Protein AF-A0A2V8F6A8-F1 (afdb_monomer_lite)

pLDDT: mean 92.4, std 8.58, range [43.56, 98.69]

Secondary structure (DSSP, 8-state):
--HHHHHHTS-HHHHHHHHHHHHHHHHHHHHHHHHHHHHHHHTT--HHHHHHHHHHHHHH-EEEEEE-TT-B-SSSSBHHHHHHHH-B---HHHH---SS----STTSHHHHHHHHHTTTGGGSTT--GGGSPEEEEEESS--TT-S-GGG-SEEEE--GGGGGGEEEEEE-TTSTTGGGGEEETTB-HHHHHHHHHHHHTT-EE--SSS-PPEEGGG-TT--HHHHHHHHHTTTSPPPPGGGS------S-EEEEEE-S--BS--

Foldseek 3Di:
DQLVVLVVQFDPLLVLLVVLLVVLLVVQQVVLLVLVCVLCVVLVHDPVLLVVLLVLLLQQKWWKAAAAQQDQFPDPDGNVVCCVVVQWDAACLVGLDWLDDSQNDVPGPVQVLSCLSRVCSCVDPPRDRRQFWRKTFTDLDQALCTQAVSGHSDMDTDDSNLLSSKKWAWQDSNPPCRSQQIDGSVRRSSVVSVLQVCLVVVQWDQPPPPRDTAGASLDPNDHPVNSSVSSVCSVPDRDNNVPDDGSNNHGGGGMMTGGDIDGNVD

Sequence (266 aa):
MNNDVELAGLSEAQRAALRHVDHMVDCGEVAARQRVIDILQRAGCAVDTFDAAMTRVRTHARVVLHFHPDRFGTKPVTVAEALLAEGQYRNQFETGLSSGSVTAFPGGERDTWEKTLFGGAYHRAGVTAGERPKYGALELVRFPDGPIPRFGSCYFVLRPAVSHRTSFTFMGTEDPRAPERLGTTGRMDCVMSALLAEIEEGGMTAPPWPPFRTPTLGVPNLTVARLVDIIRELPQPRRAPSDGEAGRVLDTQIEAHVHGPVDLHR

Structure (mmCIF, N/CA/C/O backbone):
data_AF-A0A2V8F6A8-F1
#
_entry.id   AF-A0A2V8F6A8-F1
#
loop_
_atom_site.group_PDB
_atom_site.id
_atom_site.type_symbol
_atom_site.label_atom_id
_atom_site.label_alt_id
_atom_site.label_comp_id
_atom_site.label_asym_id
_atom_site.label_entity_id
_atom_site.label_seq_id
_atom_site.pdbx_PDB_ins_code
_atom_site.Cartn_x
_atom_site.Cartn_y
_atom_site.Cartn_z
_atom_site.occupancy
_atom_site.B_iso_or_equiv
_atom_site.auth_seq_id
_atom_site.auth_comp_id
_atom_site.auth_asym_id
_atom_site.auth_atom_id
_atom_site.pdbx_PDB_model_num
ATOM 1 N N . MET A 1 1 ? -5.005 -22.294 3.886 1.00 43.56 1 MET A N 1
ATOM 2 C CA . MET A 1 1 ? -4.372 -23.250 2.952 1.00 43.56 1 MET A CA 1
ATOM 3 C C . MET A 1 1 ? -3.497 -22.589 1.869 1.00 43.56 1 MET A C 1
ATOM 5 O O . MET A 1 1 ? -3.000 -23.323 1.038 1.00 43.56 1 MET A O 1
ATOM 9 N N . ASN A 1 2 ? -3.247 -21.264 1.862 1.00 55.56 2 ASN A N 1
ATOM 10 C CA . ASN A 1 2 ? -2.681 -20.584 0.675 1.00 55.56 2 ASN A CA 1
ATOM 11 C C . ASN A 1 2 ? -1.429 -19.709 0.906 1.00 55.56 2 ASN A C 1
ATOM 13 O O . ASN A 1 2 ? -0.938 -19.118 -0.047 1.00 55.56 2 ASN A O 1
ATOM 17 N N . ASN A 1 3 ? -0.918 -19.602 2.139 1.00 60.47 3 ASN A N 1
ATOM 18 C CA . ASN A 1 3 ? 0.189 -18.686 2.453 1.00 60.47 3 ASN A CA 1
ATOM 19 C C . ASN A 1 3 ? 1.532 -19.210 1.913 1.00 60.47 3 ASN A C 1
ATOM 21 O O . ASN A 1 3 ? 2.265 -18.493 1.239 1.00 60.47 3 ASN A O 1
ATOM 25 N N . ASP A 1 4 ? 1.803 -20.499 2.131 1.00 61.41 4 ASP A N 1
ATOM 26 C CA . ASP A 1 4 ? 3.062 -21.132 1.724 1.00 61.41 4 ASP A CA 1
ATOM 27 C C . ASP A 1 4 ? 3.210 -21.224 0.200 1.00 61.41 4 ASP A C 1
ATOM 29 O O . ASP A 1 4 ? 4.319 -21.138 -0.315 1.00 61.41 4 ASP A O 1
ATOM 33 N N . VAL A 1 5 ? 2.098 -21.332 -0.538 1.00 68.12 5 VAL A N 1
ATOM 34 C CA . VAL A 1 5 ? 2.100 -21.380 -2.011 1.00 68.12 5 VAL A CA 1
ATOM 35 C C . VAL A 1 5 ? 2.441 -20.013 -2.613 1.00 68.12 5 VAL A C 1
ATOM 37 O O . VAL A 1 5 ? 3.264 -19.942 -3.525 1.00 68.12 5 VAL A O 1
ATOM 40 N N . GLU A 1 6 ? 1.866 -18.925 -2.086 1.00 72.50 6 GLU A N 1
ATOM 41 C CA . GLU A 1 6 ? 2.183 -17.559 -2.539 1.00 72.50 6 GLU A CA 1
ATOM 42 C C . GLU A 1 6 ? 3.642 -17.184 -2.237 1.00 72.50 6 GLU A C 1
ATOM 44 O O . GLU A 1 6 ? 4.295 -16.526 -3.047 1.00 72.50 6 GLU A O 1
ATOM 49 N N . LEU A 1 7 ? 4.183 -17.641 -1.102 1.00 78.44 7 LEU A N 1
ATOM 50 C CA . LEU A 1 7 ? 5.574 -17.391 -0.712 1.00 78.44 7 LEU A CA 1
ATOM 51 C C . LEU A 1 7 ? 6.582 -18.303 -1.438 1.00 78.44 7 LEU A C 1
ATOM 53 O O . LEU A 1 7 ? 7.728 -17.897 -1.668 1.00 78.44 7 LEU A O 1
ATOM 57 N N . ALA A 1 8 ? 6.176 -19.514 -1.839 1.00 78.25 8 ALA A N 1
ATOM 58 C CA . ALA A 1 8 ? 7.023 -20.448 -2.585 1.00 78.25 8 ALA A CA 1
ATOM 59 C C . ALA A 1 8 ? 7.401 -19.918 -3.978 1.00 78.25 8 ALA A C 1
ATOM 61 O O . ALA A 1 8 ? 8.512 -20.166 -4.445 1.00 78.25 8 ALA A O 1
ATOM 62 N N . GLY A 1 9 ? 6.515 -19.146 -4.615 1.00 85.94 9 GLY A N 1
ATOM 63 C CA . GLY A 1 9 ? 6.743 -18.554 -5.939 1.00 85.94 9 GLY A CA 1
ATOM 64 C C . GLY A 1 9 ? 7.666 -17.329 -5.962 1.00 85.94 9 GLY A C 1
ATOM 65 O O . GLY A 1 9 ? 7.947 -16.804 -7.037 1.00 85.94 9 GLY A O 1
ATOM 66 N N . LEU A 1 10 ? 8.125 -16.849 -4.803 1.00 95.19 10 LEU A N 1
ATOM 67 C CA . LEU A 1 10 ? 8.972 -15.658 -4.715 1.00 95.19 10 LEU A CA 1
ATOM 68 C C . LEU A 1 10 ? 10.426 -15.940 -5.118 1.00 95.19 10 LEU A C 1
ATOM 70 O O . LEU A 1 10 ? 10.933 -17.056 -4.984 1.00 95.19 10 LEU A O 1
ATOM 74 N N . SER A 1 11 ? 11.140 -14.909 -5.563 1.00 96.94 11 SER A N 1
ATOM 75 C CA . SER A 1 11 ? 12.594 -14.976 -5.713 1.00 96.94 11 SER A CA 1
ATOM 76 C C . SER A 1 11 ? 13.304 -14.903 -4.356 1.00 96.94 11 SER A C 1
ATOM 78 O O . SER A 1 11 ? 12.699 -14.616 -3.315 1.00 96.94 11 SER A O 1
ATOM 80 N N . GLU A 1 12 ? 14.613 -15.165 -4.335 1.00 97.00 12 GLU A N 1
ATOM 81 C CA . GLU A 1 12 ? 15.404 -15.001 -3.112 1.00 97.00 12 GLU A CA 1
ATOM 82 C C . GLU A 1 12 ? 15.398 -13.546 -2.621 1.00 97.00 12 GLU A C 1
ATOM 84 O O . GLU A 1 12 ? 15.230 -13.317 -1.422 1.00 97.00 12 GLU A O 1
ATOM 89 N N . ALA A 1 13 ? 15.509 -12.574 -3.534 1.00 98.12 13 ALA A N 1
ATOM 90 C CA . ALA A 1 13 ? 15.469 -11.151 -3.205 1.00 98.12 13 ALA A CA 1
ATOM 91 C C . ALA A 1 13 ? 14.129 -10.756 -2.573 1.00 98.12 13 ALA A C 1
ATOM 93 O O . ALA A 1 13 ? 14.100 -10.086 -1.545 1.00 98.12 13 ALA A O 1
ATOM 94 N N . GLN A 1 14 ? 13.018 -11.250 -3.121 1.00 98.12 14 GLN A N 1
ATOM 95 C CA . GLN A 1 14 ? 11.675 -10.978 -2.599 1.00 98.12 14 GLN A CA 1
ATOM 96 C C . GLN A 1 14 ? 11.461 -11.575 -1.205 1.00 98.12 14 GLN A C 1
ATOM 98 O O . GLN A 1 14 ? 10.957 -10.896 -0.311 1.00 98.12 14 GLN A O 1
ATOM 103 N N . ARG A 1 15 ? 11.910 -12.816 -0.976 1.00 97.31 15 ARG A N 1
ATOM 104 C CA . ARG A 1 15 ? 11.888 -13.414 0.368 1.00 97.31 15 ARG A CA 1
ATOM 105 C C . ARG A 1 15 ? 12.802 -12.676 1.344 1.00 97.31 15 ARG A C 1
ATOM 107 O O . ARG A 1 15 ? 12.458 -12.545 2.513 1.00 97.31 15 ARG A O 1
ATOM 114 N N . ALA A 1 16 ? 13.973 -12.226 0.896 1.00 98.19 16 ALA A N 1
ATOM 115 C CA . ALA A 1 16 ? 14.896 -11.466 1.732 1.00 98.19 16 ALA A CA 1
ATOM 116 C C . ALA A 1 16 ? 14.320 -10.100 2.130 1.00 98.19 16 ALA A C 1
ATOM 118 O O . ALA A 1 16 ? 14.468 -9.715 3.286 1.00 98.19 16 ALA A O 1
ATOM 119 N N . ALA A 1 17 ? 13.626 -9.422 1.211 1.00 98.50 17 ALA A N 1
ATOM 120 C CA . ALA A 1 17 ? 12.913 -8.180 1.488 1.00 98.50 17 ALA A CA 1
ATOM 121 C C . ALA A 1 17 ? 11.833 -8.383 2.560 1.00 98.50 17 ALA A C 1
ATOM 123 O O . ALA A 1 17 ? 11.838 -7.677 3.562 1.00 98.50 17 ALA A O 1
ATOM 124 N N . LEU A 1 18 ? 10.971 -9.395 2.398 1.00 97.69 18 LEU A N 1
ATOM 125 C CA . LEU A 1 18 ? 9.927 -9.714 3.379 1.00 97.69 18 LEU A CA 1
ATOM 126 C C . LEU A 1 18 ? 10.503 -10.058 4.758 1.00 97.69 18 LEU A C 1
ATOM 128 O O . LEU A 1 18 ? 10.030 -9.527 5.754 1.00 97.69 18 LEU A O 1
ATOM 132 N N . ARG A 1 19 ? 11.578 -10.857 4.828 1.00 97.44 19 ARG A N 1
ATOM 133 C CA . ARG A 1 19 ? 12.255 -11.140 6.108 1.00 97.44 19 ARG A CA 1
ATOM 134 C C . ARG A 1 19 ? 12.803 -9.883 6.778 1.00 97.44 19 ARG A C 1
ATOM 136 O O . ARG A 1 19 ? 12.802 -9.797 8.000 1.00 97.44 19 ARG A O 1
ATOM 143 N N . HIS A 1 20 ? 13.316 -8.935 5.995 1.00 98.12 20 HIS A N 1
ATOM 144 C CA . HIS A 1 20 ? 13.784 -7.669 6.545 1.00 98.12 20 HIS A CA 1
ATOM 145 C C . HIS A 1 20 ? 12.620 -6.830 7.083 1.00 98.12 20 HIS A C 1
ATOM 147 O O . HIS A 1 20 ? 12.728 -6.295 8.181 1.00 98.12 20 HIS A O 1
ATOM 153 N N . VAL A 1 21 ? 11.496 -6.776 6.360 1.00 98.12 21 VAL A N 1
ATOM 154 C CA . VAL A 1 21 ? 10.265 -6.135 6.846 1.00 98.12 21 VAL A CA 1
ATOM 155 C C . VAL A 1 21 ? 9.805 -6.781 8.152 1.00 98.12 21 VAL A C 1
ATOM 157 O O . VAL A 1 21 ? 9.580 -6.063 9.118 1.00 98.12 21 VAL A O 1
ATOM 160 N N . ASP A 1 22 ? 9.736 -8.113 8.224 1.00 96.75 22 ASP A N 1
ATOM 161 C CA . ASP A 1 22 ? 9.341 -8.825 9.446 1.00 96.75 22 ASP A CA 1
ATOM 162 C C . ASP A 1 22 ? 10.260 -8.490 10.630 1.00 96.75 22 ASP A C 1
ATOM 164 O O . ASP A 1 22 ? 9.771 -8.241 11.729 1.00 96.75 22 ASP A O 1
ATOM 168 N N . HIS A 1 23 ? 11.573 -8.402 10.396 1.00 97.12 23 HIS A N 1
ATOM 169 C CA . HIS A 1 23 ? 12.534 -7.989 11.419 1.00 97.12 23 HIS A CA 1
ATOM 170 C C . HIS A 1 23 ? 12.300 -6.549 11.902 1.00 97.12 23 HIS A C 1
ATOM 172 O O . HIS A 1 23 ? 12.328 -6.287 13.102 1.00 97.12 23 HIS A O 1
ATOM 178 N N . MET A 1 24 ? 12.036 -5.611 10.988 1.00 96.69 24 MET A N 1
ATOM 179 C CA . MET A 1 24 ? 11.718 -4.224 11.352 1.00 96.69 24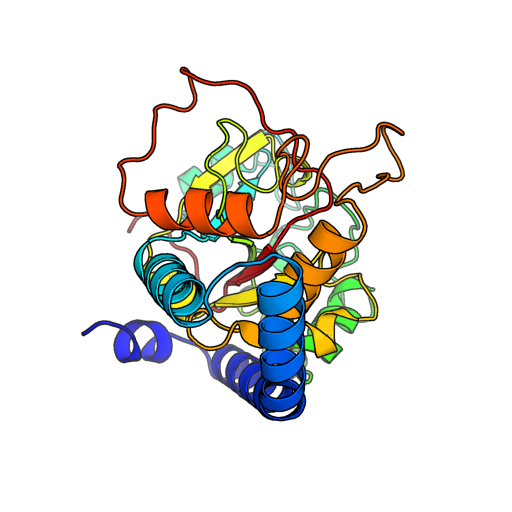 MET A CA 1
ATOM 180 C C . MET A 1 24 ? 10.412 -4.134 12.150 1.00 96.69 24 MET A C 1
ATOM 182 O O . MET A 1 24 ? 10.326 -3.377 13.118 1.00 96.69 24 MET A O 1
ATOM 186 N N . VAL A 1 25 ? 9.413 -4.940 11.779 1.00 96.75 25 VAL A N 1
ATOM 187 C CA . VAL A 1 25 ? 8.151 -5.049 12.516 1.00 96.75 25 VAL A CA 1
ATOM 188 C C . VAL A 1 25 ? 8.396 -5.612 13.918 1.00 96.75 25 VAL A C 1
ATOM 190 O O . VAL A 1 25 ? 7.919 -5.008 14.874 1.00 96.75 25 VAL A O 1
ATOM 193 N N . ASP A 1 26 ? 9.196 -6.676 14.075 1.00 96.50 26 ASP A N 1
ATOM 194 C CA . ASP A 1 26 ? 9.557 -7.242 15.391 1.00 96.50 26 ASP A CA 1
ATOM 195 C C . ASP A 1 26 ? 10.105 -6.179 16.351 1.00 96.50 26 ASP A C 1
ATOM 197 O O . ASP A 1 26 ? 9.744 -6.150 17.528 1.00 96.50 26 ASP A O 1
ATOM 201 N N . CYS A 1 27 ? 10.956 -5.282 15.850 1.00 94.56 27 CYS A N 1
ATOM 202 C CA . CYS A 1 27 ? 11.559 -4.230 16.663 1.00 94.56 27 CYS A CA 1
ATOM 203 C C . CYS A 1 27 ? 10.545 -3.189 17.169 1.00 94.56 27 CYS A C 1
ATOM 205 O O . CYS A 1 27 ? 10.760 -2.604 18.231 1.00 94.56 27 CYS A O 1
ATOM 207 N N . GLY A 1 28 ? 9.467 -2.930 16.421 1.00 94.06 28 GLY A N 1
ATOM 208 C CA . GLY A 1 28 ? 8.505 -1.860 16.711 1.00 94.06 28 GLY A CA 1
ATOM 209 C C . GLY A 1 28 ? 7.152 -2.321 17.259 1.00 94.06 28 GLY A C 1
ATOM 210 O O . GLY A 1 28 ? 6.457 -1.525 17.896 1.00 94.06 28 GLY A O 1
ATOM 211 N N . GLU A 1 29 ? 6.771 -3.581 17.035 1.00 94.25 29 GLU A N 1
ATOM 212 C CA . GLU A 1 29 ? 5.392 -4.059 17.193 1.00 94.25 29 GLU A CA 1
ATOM 213 C C . GLU A 1 29 ? 4.874 -3.928 18.626 1.00 94.25 29 GLU A C 1
ATOM 215 O O . GLU A 1 29 ? 3.763 -3.450 18.821 1.00 94.25 29 GLU A O 1
ATOM 220 N N . VAL A 1 30 ? 5.678 -4.252 19.645 1.00 97.25 30 VAL A N 1
ATOM 221 C CA . VAL A 1 30 ? 5.242 -4.150 21.053 1.00 97.25 30 VAL A CA 1
ATOM 222 C C . VAL A 1 30 ? 4.907 -2.704 21.430 1.00 97.25 30 VAL A C 1
ATOM 224 O O . VAL A 1 30 ? 3.855 -2.430 22.010 1.00 97.25 30 VAL A O 1
ATOM 227 N N . ALA A 1 31 ? 5.777 -1.760 21.066 1.00 97.81 31 ALA A N 1
ATOM 228 C CA . ALA A 1 31 ? 5.551 -0.344 21.338 1.00 97.81 31 ALA A CA 1
ATOM 229 C C . ALA A 1 31 ? 4.374 0.203 20.515 1.00 97.81 31 ALA A C 1
ATOM 231 O O . ALA A 1 31 ? 3.578 0.996 21.019 1.00 97.81 31 ALA A O 1
ATOM 232 N N . ALA A 1 32 ? 4.241 -0.228 19.259 1.00 98.12 32 ALA A N 1
ATOM 233 C CA . ALA A 1 32 ? 3.118 0.142 18.409 1.00 98.12 32 ALA A CA 1
ATOM 234 C C . ALA A 1 32 ? 1.788 -0.390 18.945 1.00 98.12 32 ALA A C 1
ATOM 236 O O . ALA A 1 32 ? 0.817 0.361 19.003 1.00 98.12 32 ALA A O 1
ATOM 237 N N . ARG A 1 33 ? 1.754 -1.638 19.419 1.00 98.25 33 ARG A N 1
ATOM 238 C CA . ARG A 1 33 ? 0.573 -2.244 20.028 1.00 98.25 33 ARG A CA 1
ATOM 239 C C . ARG A 1 33 ? 0.124 -1.479 21.265 1.00 98.25 33 ARG A C 1
ATOM 241 O O . ARG A 1 33 ? -1.067 -1.215 21.405 1.00 98.25 33 ARG A O 1
ATOM 248 N N . GLN A 1 34 ? 1.057 -1.074 22.128 1.00 98.62 34 GLN A N 1
ATOM 249 C CA . GLN A 1 34 ? 0.714 -0.248 23.286 1.00 98.62 34 GLN A CA 1
ATOM 250 C C . GLN A 1 34 ? 0.094 1.087 22.854 1.00 98.62 34 GLN A C 1
ATOM 252 O O . GLN A 1 34 ? -0.967 1.452 23.349 1.00 98.62 34 GLN A O 1
ATOM 257 N N . ARG A 1 35 ? 0.682 1.769 21.859 1.00 98.50 35 ARG A N 1
ATOM 258 C CA . ARG A 1 35 ? 0.108 3.011 21.312 1.00 98.50 35 ARG A CA 1
ATOM 259 C C . ARG A 1 35 ? -1.291 2.804 20.734 1.00 98.50 35 ARG A C 1
ATOM 261 O O . ARG A 1 35 ? -2.163 3.633 20.972 1.00 98.50 35 ARG A O 1
ATOM 268 N N . VAL A 1 36 ? -1.518 1.712 19.999 1.00 98.62 36 VAL A N 1
ATOM 269 C CA . VAL A 1 36 ? -2.849 1.346 19.486 1.00 98.62 36 VAL A CA 1
ATOM 270 C C . VAL A 1 36 ? -3.838 1.218 20.642 1.00 98.62 36 VAL A C 1
ATOM 272 O O . VAL A 1 36 ? -4.894 1.843 20.598 1.00 98.62 36 VAL A O 1
ATOM 275 N N . ILE A 1 37 ? -3.493 0.471 21.695 1.00 98.69 37 ILE A N 1
ATOM 276 C CA . ILE A 1 37 ? -4.350 0.298 22.877 1.00 98.69 37 ILE A CA 1
ATOM 277 C C . ILE A 1 37 ? -4.673 1.652 23.520 1.00 98.69 37 ILE A C 1
ATOM 279 O O . ILE A 1 37 ? -5.842 1.927 23.791 1.00 98.69 37 ILE A O 1
ATOM 283 N N . ASP A 1 38 ? -3.674 2.512 23.708 1.00 98.56 38 ASP A N 1
ATOM 284 C CA . ASP A 1 38 ? -3.864 3.818 24.342 1.00 98.56 38 ASP A CA 1
ATOM 285 C C . ASP A 1 38 ? -4.797 4.724 23.513 1.00 98.56 38 ASP A C 1
ATOM 287 O O . ASP A 1 38 ? -5.677 5.385 24.069 1.00 98.56 38 ASP A O 1
ATOM 291 N N . ILE A 1 39 ? -4.640 4.742 22.182 1.00 98.44 39 ILE A N 1
ATOM 292 C CA . ILE A 1 39 ? -5.513 5.508 21.273 1.00 98.44 39 ILE A CA 1
ATOM 293 C C . ILE A 1 39 ? -6.943 4.954 21.309 1.00 98.44 39 ILE A C 1
ATOM 295 O O . ILE A 1 39 ? -7.906 5.715 21.406 1.00 98.44 39 ILE A O 1
ATOM 299 N N . LEU A 1 40 ? -7.101 3.628 21.272 1.00 98.25 40 LEU A N 1
ATOM 300 C CA . LEU A 1 40 ? -8.411 2.979 21.345 1.00 98.25 40 LEU A CA 1
ATOM 301 C C . LEU A 1 40 ? -9.134 3.318 22.654 1.00 98.25 40 LEU A C 1
ATOM 303 O O . LEU A 1 40 ? -10.317 3.656 22.621 1.00 98.25 40 LEU A O 1
ATOM 307 N N . GLN A 1 41 ? -8.423 3.302 23.786 1.00 97.62 41 GLN A N 1
ATOM 308 C CA . GLN A 1 41 ? -8.971 3.683 25.089 1.00 97.62 41 GLN A CA 1
ATOM 309 C C . GLN A 1 41 ? -9.471 5.130 25.100 1.00 97.62 41 GLN A C 1
ATOM 311 O O . GLN A 1 41 ? -10.605 5.374 25.513 1.00 97.62 41 GLN A O 1
ATOM 316 N N . ARG A 1 42 ? -8.672 6.085 24.601 1.00 97.12 42 ARG A N 1
ATOM 317 C CA . ARG A 1 42 ? -9.086 7.498 24.503 1.00 97.12 42 ARG A CA 1
ATOM 318 C C . ARG A 1 42 ? -10.275 7.694 23.566 1.00 97.12 42 ARG A C 1
ATOM 320 O O . ARG A 1 42 ? -11.149 8.507 23.850 1.00 97.12 42 ARG A O 1
ATOM 327 N N . ALA A 1 43 ? -10.346 6.909 22.494 1.00 95.31 43 ALA A N 1
ATOM 328 C CA . ALA A 1 43 ? -11.462 6.912 21.556 1.00 95.31 43 ALA A CA 1
ATOM 329 C C . ALA A 1 43 ? -12.713 6.158 22.055 1.00 95.31 43 ALA A C 1
ATOM 331 O O . ALA A 1 43 ? -13.716 6.117 21.340 1.00 95.31 43 ALA A O 1
ATOM 332 N N . GLY A 1 44 ? -12.669 5.527 23.236 1.00 96.38 44 GLY A N 1
ATOM 333 C CA . GLY A 1 44 ? -13.766 4.707 23.757 1.00 96.38 44 GLY A CA 1
ATOM 334 C C . GLY A 1 44 ? -14.034 3.436 22.939 1.00 96.38 44 GLY A C 1
ATOM 335 O O . GLY A 1 44 ? -15.142 2.901 22.974 1.00 96.38 44 GLY A O 1
ATOM 336 N N . CYS A 1 45 ? -13.045 2.951 22.185 1.00 96.75 45 CYS A N 1
ATOM 337 C CA . CYS A 1 45 ? -13.141 1.734 21.388 1.00 96.75 45 CYS A CA 1
ATOM 338 C C . CYS A 1 45 ? -12.511 0.553 22.136 1.00 96.75 45 CYS A C 1
ATOM 340 O O . CYS A 1 45 ? -11.360 0.612 22.562 1.00 96.75 45 CYS A O 1
ATOM 342 N N . ALA A 1 46 ? -13.244 -0.553 22.266 1.00 97.62 46 ALA A N 1
ATOM 343 C CA . ALA A 1 46 ? -12.708 -1.763 22.882 1.00 97.62 46 ALA A CA 1
ATOM 344 C C . ALA A 1 46 ? -11.625 -2.411 22.000 1.00 97.62 46 ALA A C 1
ATOM 346 O O . ALA A 1 46 ? -11.777 -2.498 20.777 1.00 97.62 46 ALA A O 1
ATOM 347 N N . VAL A 1 47 ? -10.564 -2.915 22.637 1.00 98.06 47 VAL A N 1
ATOM 348 C CA . VAL A 1 47 ? -9.435 -3.582 21.966 1.00 98.06 47 VAL A CA 1
ATOM 349 C C . VAL A 1 47 ? -9.897 -4.827 21.203 1.00 98.06 47 VAL A C 1
ATOM 351 O O . VAL A 1 47 ? -9.567 -4.972 20.031 1.00 98.06 47 VAL A O 1
ATOM 354 N N . ASP A 1 48 ? -10.763 -5.652 21.796 1.00 98.12 48 ASP A N 1
ATOM 355 C CA . ASP A 1 48 ? -11.299 -6.856 21.140 1.00 98.12 48 ASP A CA 1
ATOM 356 C C . ASP A 1 48 ? -12.084 -6.530 19.858 1.00 98.12 48 ASP A C 1
ATOM 358 O O . ASP A 1 48 ? -12.023 -7.261 18.865 1.00 98.12 48 ASP A O 1
ATOM 362 N N . THR A 1 49 ? -12.808 -5.405 19.847 1.00 97.81 49 THR A N 1
ATOM 363 C CA . THR A 1 49 ? -13.531 -4.936 18.657 1.00 97.81 49 THR A CA 1
ATOM 364 C C . THR A 1 49 ? -12.555 -4.557 17.546 1.00 97.81 49 THR A C 1
ATOM 366 O O . THR A 1 49 ? -12.786 -4.902 16.383 1.00 97.81 49 THR A O 1
ATOM 369 N N . PHE A 1 50 ? -11.457 -3.884 17.895 1.00 98.12 50 PHE A N 1
ATOM 370 C CA . PHE A 1 50 ? -10.394 -3.551 16.953 1.00 98.12 50 PHE A CA 1
ATOM 371 C C . PHE A 1 50 ? -9.691 -4.811 16.427 1.00 98.12 50 PHE A C 1
ATOM 373 O O . PHE A 1 50 ? -9.535 -4.958 15.218 1.00 98.12 50 PHE A O 1
ATOM 380 N N . ASP A 1 51 ? -9.363 -5.777 17.283 1.00 97.94 51 ASP A N 1
ATOM 381 C CA . ASP A 1 51 ? -8.708 -7.027 16.871 1.00 97.94 51 ASP A CA 1
ATOM 382 C C . ASP A 1 51 ? -9.600 -7.871 15.942 1.00 97.94 51 ASP A C 1
ATOM 384 O O . ASP A 1 51 ? -9.151 -8.425 14.927 1.00 97.94 51 ASP A O 1
ATOM 388 N N . ALA A 1 52 ? -10.908 -7.904 16.213 1.00 97.81 52 ALA A N 1
ATOM 389 C CA . ALA A 1 52 ? -11.888 -8.502 15.312 1.00 97.81 52 ALA A CA 1
ATOM 390 C C . ALA A 1 52 ? -11.983 -7.748 13.972 1.00 97.81 52 ALA A C 1
ATOM 392 O O . ALA A 1 52 ? -12.239 -8.356 12.927 1.00 97.81 52 ALA A O 1
ATOM 393 N N . ALA A 1 53 ? -11.796 -6.428 13.966 1.00 97.25 53 ALA A N 1
ATOM 394 C CA . ALA A 1 53 ? -11.714 -5.633 12.745 1.00 97.25 53 ALA A CA 1
ATOM 395 C C . ALA A 1 53 ? -10.423 -5.948 11.965 1.00 97.25 53 ALA A C 1
ATOM 397 O O . ALA A 1 53 ? -10.491 -6.229 10.769 1.00 97.25 53 ALA A O 1
ATOM 398 N N . MET A 1 54 ? -9.271 -6.049 12.629 1.00 97.50 54 MET A N 1
ATOM 399 C CA . MET A 1 54 ? -7.997 -6.411 11.992 1.00 97.50 54 MET A CA 1
ATOM 400 C C . MET A 1 54 ? -8.002 -7.823 11.403 1.00 97.50 54 MET A C 1
ATOM 402 O O . MET A 1 54 ? -7.426 -8.059 10.340 1.00 97.50 54 MET A O 1
ATOM 406 N N . THR A 1 55 ? -8.750 -8.750 12.002 1.00 96.88 55 THR A N 1
ATOM 407 C CA . THR A 1 55 ? -9.003 -10.062 11.388 1.00 96.88 55 THR A CA 1
ATOM 408 C C . THR A 1 55 ? -9.714 -9.931 10.036 1.00 96.88 55 THR A C 1
ATOM 410 O O . THR A 1 55 ? -9.374 -10.657 9.102 1.00 96.88 55 THR A O 1
ATOM 413 N N . ARG A 1 56 ? -10.652 -8.983 9.894 1.00 95.69 56 ARG A N 1
ATOM 414 C CA . ARG A 1 56 ? -11.333 -8.704 8.617 1.00 95.69 56 ARG A CA 1
ATOM 415 C C . ARG A 1 56 ? -10.425 -8.001 7.617 1.00 95.69 56 ARG A C 1
ATOM 417 O O . ARG A 1 56 ? -10.504 -8.322 6.435 1.00 95.69 56 ARG A O 1
ATOM 424 N N . VAL A 1 57 ? -9.552 -7.093 8.065 1.00 95.25 57 VAL A N 1
ATOM 425 C CA . VAL A 1 57 ? -8.505 -6.524 7.197 1.00 95.25 57 VAL A CA 1
ATOM 426 C C . VAL A 1 57 ? -7.690 -7.662 6.596 1.00 95.25 57 VAL A C 1
ATOM 428 O O . VAL A 1 57 ? -7.563 -7.749 5.377 1.00 95.25 57 VAL A O 1
ATOM 431 N N . ARG A 1 58 ? -7.250 -8.608 7.434 1.00 94.25 58 ARG A N 1
ATOM 432 C CA . ARG A 1 58 ? -6.428 -9.734 6.995 1.00 94.25 58 ARG A CA 1
ATOM 433 C C . ARG A 1 58 ? -7.086 -10.613 5.931 1.00 94.25 58 ARG A C 1
ATOM 435 O O . ARG A 1 58 ? -6.392 -11.143 5.069 1.00 94.25 58 ARG A O 1
ATOM 442 N N . THR A 1 59 ? -8.401 -10.811 6.000 1.00 93.06 59 THR A N 1
ATOM 443 C CA . THR A 1 59 ? -9.113 -11.756 5.123 1.00 93.06 59 THR A CA 1
ATOM 444 C C . THR A 1 59 ? -9.820 -11.099 3.940 1.00 93.06 59 THR A C 1
ATOM 446 O O . THR A 1 59 ? -10.023 -11.755 2.916 1.00 93.06 59 THR A O 1
ATOM 449 N N . HIS A 1 60 ? -10.215 -9.829 4.055 1.00 93.31 60 HIS A N 1
ATOM 450 C CA . HIS A 1 60 ? -11.090 -9.172 3.081 1.00 93.31 60 HIS A CA 1
ATOM 451 C C . HIS A 1 60 ? -10.490 -7.933 2.422 1.00 93.31 60 HIS A C 1
ATOM 453 O O . HIS A 1 60 ? -10.877 -7.656 1.279 1.00 93.31 60 HIS A O 1
ATOM 459 N N . ALA A 1 61 ? -9.579 -7.208 3.085 1.00 92.69 61 ALA A N 1
ATOM 460 C CA . ALA A 1 61 ? -8.942 -6.048 2.470 1.00 92.69 61 ALA A CA 1
ATOM 461 C C . ALA A 1 61 ? -8.144 -6.478 1.233 1.00 92.69 61 ALA A C 1
ATOM 463 O O . ALA A 1 61 ? -7.602 -7.586 1.154 1.00 92.69 61 ALA A O 1
ATOM 464 N N . ARG A 1 62 ? -8.128 -5.608 0.226 1.00 95.06 62 ARG A N 1
ATOM 465 C CA . ARG A 1 62 ? -7.507 -5.883 -1.069 1.00 95.06 62 ARG A CA 1
ATOM 466 C C . ARG A 1 62 ? -6.414 -4.875 -1.336 1.00 95.06 62 ARG A C 1
ATOM 468 O O . ARG A 1 62 ? -6.563 -3.702 -1.014 1.00 95.06 62 ARG A O 1
ATOM 475 N N . VAL A 1 63 ? -5.347 -5.334 -1.971 1.00 97.62 63 VAL A N 1
ATOM 476 C CA . VAL A 1 63 ? -4.367 -4.436 -2.575 1.00 97.62 63 VAL A CA 1
ATOM 477 C C . VAL A 1 63 ? -4.914 -3.965 -3.917 1.00 97.62 63 VAL A C 1
ATOM 479 O O . VAL A 1 63 ? -5.433 -4.769 -4.696 1.00 97.62 63 VAL A O 1
ATOM 482 N N . VAL A 1 64 ? -4.800 -2.669 -4.178 1.00 97.62 64 VAL A N 1
ATOM 483 C CA . VAL A 1 64 ? -5.213 -2.034 -5.428 1.00 97.62 64 VAL A CA 1
ATOM 484 C C . VAL A 1 64 ? -3.993 -1.432 -6.115 1.00 97.62 64 VAL A C 1
ATOM 486 O O . VAL A 1 64 ? -3.205 -0.730 -5.480 1.00 97.62 64 VAL A O 1
ATOM 489 N N . LEU A 1 65 ? -3.839 -1.712 -7.411 1.00 97.75 65 LEU A N 1
ATOM 490 C CA . LEU A 1 65 ? -2.771 -1.163 -8.250 1.00 97.75 65 LEU A CA 1
ATOM 491 C C . LEU A 1 65 ? -3.363 -0.170 -9.243 1.00 97.75 65 LEU A C 1
ATOM 493 O O . LEU A 1 65 ? -4.148 -0.558 -10.108 1.00 97.75 65 LEU A O 1
ATOM 497 N N . HIS A 1 66 ? -2.984 1.094 -9.111 1.00 97.19 66 HIS A N 1
ATOM 498 C CA . HIS A 1 66 ? -3.441 2.179 -9.971 1.00 97.19 66 HIS A CA 1
ATOM 499 C C . HIS A 1 66 ? -2.498 2.404 -11.152 1.00 97.19 66 HIS A C 1
ATOM 501 O O . HIS A 1 66 ? -1.282 2.401 -10.987 1.00 97.19 66 HIS A O 1
ATOM 507 N N . PHE A 1 67 ? -3.062 2.676 -12.326 1.00 96.62 67 PHE A N 1
ATOM 508 C CA . PHE A 1 67 ? -2.322 2.992 -13.544 1.00 96.62 67 PHE A CA 1
ATOM 509 C C . PHE A 1 67 ? -3.081 3.998 -14.421 1.00 96.62 67 PHE A C 1
ATOM 511 O O . PHE A 1 67 ? -4.295 4.169 -14.301 1.00 96.62 67 PHE A O 1
ATOM 518 N N . HIS A 1 68 ? -2.362 4.663 -15.324 1.00 96.38 68 HIS A N 1
ATOM 519 C CA . HIS A 1 68 ? -2.956 5.483 -16.381 1.00 96.38 68 HIS A CA 1
ATOM 520 C C . HIS A 1 68 ? -2.886 4.717 -17.708 1.00 96.38 68 HIS A C 1
ATOM 522 O O . HIS A 1 68 ? -1.773 4.455 -18.168 1.00 96.38 68 HIS A O 1
ATOM 528 N N . PRO A 1 69 ? -4.026 4.323 -18.307 1.00 96.69 69 PRO A N 1
ATOM 529 C CA . PRO A 1 69 ? -4.057 3.431 -19.469 1.00 96.69 69 PRO A CA 1
ATOM 530 C C . PRO A 1 69 ? -3.448 4.054 -20.732 1.00 96.69 69 PRO A C 1
ATOM 532 O O . PRO A 1 69 ? -2.945 3.338 -21.588 1.00 96.69 69 PRO A O 1
ATOM 535 N N . ASP A 1 70 ? -3.487 5.377 -20.830 1.00 96.56 70 ASP A N 1
ATOM 536 C CA . ASP A 1 70 ? -3.134 6.206 -21.981 1.00 96.56 70 ASP A CA 1
ATOM 537 C C . ASP A 1 70 ? -1.672 6.674 -21.984 1.00 96.56 70 ASP A C 1
ATOM 539 O O . ASP A 1 70 ? -1.199 7.239 -22.970 1.00 96.56 70 ASP A O 1
ATOM 543 N N . ARG A 1 71 ? -0.931 6.445 -20.893 1.00 94.94 71 ARG A N 1
ATOM 544 C CA . ARG A 1 71 ? 0.473 6.857 -20.808 1.00 94.94 71 ARG A CA 1
ATOM 545 C C . ARG A 1 71 ? 1.378 5.972 -21.657 1.00 94.94 71 ARG A C 1
ATOM 547 O O . ARG A 1 71 ? 1.152 4.774 -21.792 1.00 94.94 71 ARG A O 1
ATOM 554 N N . PHE A 1 72 ? 2.459 6.575 -22.140 1.00 94.19 72 PHE A N 1
ATOM 555 C CA . PHE A 1 72 ? 3.549 5.902 -22.839 1.00 94.19 72 PHE A CA 1
ATOM 556 C C . PHE A 1 72 ? 4.764 5.828 -21.920 1.00 94.19 72 PHE A C 1
ATOM 558 O O . PHE A 1 72 ? 5.189 6.846 -21.373 1.00 94.19 72 PHE A O 1
ATOM 565 N N . GLY A 1 73 ? 5.289 4.621 -21.722 1.00 88.62 73 GLY A N 1
ATOM 566 C CA . GLY A 1 73 ? 6.525 4.403 -20.971 1.00 88.62 73 GLY A CA 1
ATOM 567 C C . GLY A 1 73 ? 7.754 4.467 -21.872 1.00 88.62 73 GLY A C 1
ATOM 568 O O . GLY A 1 73 ? 7.813 5.225 -22.835 1.00 88.62 73 GLY A O 1
ATOM 569 N N . THR A 1 74 ? 8.733 3.612 -21.588 1.00 87.69 74 THR A N 1
ATOM 570 C CA . THR A 1 74 ? 9.916 3.421 -22.447 1.00 87.69 74 THR A CA 1
ATOM 571 C C . THR A 1 74 ? 9.586 2.831 -23.820 1.00 87.69 74 THR A C 1
ATOM 573 O O . THR A 1 74 ? 10.329 3.040 -24.778 1.00 87.69 74 THR A O 1
ATOM 576 N N . LYS A 1 75 ? 8.484 2.082 -23.928 1.00 88.56 75 LYS A N 1
ATOM 577 C CA . LYS A 1 75 ? 8.000 1.504 -25.186 1.00 88.56 75 LYS A CA 1
ATOM 578 C C . LYS A 1 75 ? 7.028 2.471 -25.878 1.00 88.56 75 LYS A C 1
ATOM 580 O O . LYS A 1 75 ? 6.245 3.118 -25.186 1.00 88.56 75 LYS A O 1
ATOM 585 N N . PRO A 1 76 ? 6.992 2.513 -27.224 1.00 93.88 76 PRO A N 1
ATOM 586 C CA . PRO A 1 76 ? 6.073 3.360 -27.989 1.00 93.88 76 PRO A CA 1
ATOM 587 C C . PRO A 1 76 ? 4.663 2.746 -28.090 1.00 93.88 76 PRO A C 1
ATOM 589 O O . PRO A 1 76 ? 4.043 2.768 -29.148 1.00 93.88 76 PRO A O 1
ATOM 592 N N . VAL A 1 77 ? 4.176 2.156 -27.000 1.00 95.88 77 VAL A N 1
ATOM 593 C CA . VAL A 1 77 ? 2.816 1.624 -26.860 1.00 95.88 77 VAL A CA 1
ATOM 594 C C . VAL A 1 77 ? 2.228 2.154 -25.563 1.00 95.88 77 VAL A C 1
ATOM 596 O O . VAL A 1 77 ? 2.959 2.431 -24.605 1.00 95.88 77 VAL A O 1
ATOM 599 N N . THR A 1 78 ? 0.912 2.308 -25.534 1.00 97.50 78 THR A N 1
ATOM 600 C CA . THR A 1 78 ? 0.203 2.728 -24.326 1.00 97.50 78 THR A CA 1
ATOM 601 C C . THR A 1 78 ? 0.309 1.663 -23.234 1.00 97.50 78 THR A C 1
ATOM 603 O O . THR A 1 78 ? 0.505 0.472 -23.502 1.00 97.50 78 THR A O 1
ATOM 606 N N . VAL A 1 79 ? 0.140 2.073 -21.975 1.00 97.00 79 VAL A N 1
ATOM 607 C CA . VAL A 1 79 ? 0.046 1.142 -20.842 1.00 97.00 79 VAL A CA 1
ATOM 608 C C . VAL A 1 79 ? -1.063 0.117 -21.076 1.00 97.00 79 VAL A C 1
ATOM 610 O O . VAL A 1 79 ? -0.844 -1.063 -20.827 1.00 97.00 79 VAL A O 1
ATOM 613 N N . ALA A 1 80 ? -2.229 0.526 -21.583 1.00 97.25 80 ALA A N 1
ATOM 614 C CA . ALA A 1 80 ? -3.329 -0.396 -21.858 1.00 97.25 80 ALA A CA 1
ATOM 615 C C . ALA A 1 80 ? -2.954 -1.471 -22.892 1.00 97.25 80 ALA A C 1
ATOM 617 O O . ALA A 1 80 ? -3.214 -2.651 -22.658 1.00 97.25 80 ALA A O 1
ATOM 618 N N . GLU A 1 81 ? -2.306 -1.090 -23.996 1.00 97.31 81 GLU A N 1
ATOM 619 C CA . GLU A 1 81 ? -1.829 -2.040 -25.011 1.00 97.31 81 GLU A CA 1
ATOM 620 C C . GLU A 1 81 ? -0.779 -2.997 -24.440 1.00 97.31 81 GLU A C 1
ATOM 622 O O . GLU A 1 81 ? -0.857 -4.202 -24.676 1.00 97.31 81 GLU A O 1
ATOM 627 N N . ALA A 1 82 ? 0.171 -2.490 -23.649 1.00 96.12 82 ALA A N 1
ATOM 628 C CA . ALA A 1 82 ? 1.185 -3.321 -23.007 1.00 96.12 82 ALA A CA 1
ATOM 629 C C . ALA A 1 82 ? 0.567 -4.313 -22.008 1.00 96.12 82 ALA A C 1
ATOM 631 O O . ALA A 1 82 ? 0.920 -5.490 -22.015 1.00 96.12 82 ALA A O 1
ATOM 632 N N . LEU A 1 83 ? -0.384 -3.868 -21.179 1.00 96.50 83 LEU A N 1
ATOM 633 C CA . LEU A 1 83 ? -1.090 -4.738 -20.234 1.00 96.50 83 LEU A CA 1
ATOM 634 C C . LEU A 1 83 ? -1.897 -5.819 -20.963 1.00 96.50 83 LEU A C 1
ATOM 636 O O . LEU A 1 83 ? -1.891 -6.967 -20.527 1.00 96.50 83 LEU A O 1
ATOM 640 N N . LEU A 1 84 ? -2.556 -5.474 -22.075 1.00 95.88 84 LEU A N 1
ATOM 641 C CA . LEU A 1 84 ? -3.314 -6.425 -22.890 1.00 95.88 84 LEU A CA 1
ATOM 642 C C . LEU A 1 84 ? -2.404 -7.455 -23.574 1.00 95.88 84 LEU A C 1
ATOM 644 O O . LEU A 1 84 ? -2.734 -8.639 -23.595 1.00 95.88 84 LEU A O 1
ATOM 648 N N . ALA A 1 85 ? -1.280 -7.011 -24.138 1.00 95.12 85 ALA A N 1
ATOM 649 C CA . ALA A 1 85 ? -0.375 -7.866 -24.900 1.00 95.12 85 ALA A CA 1
ATOM 650 C C . ALA A 1 85 ? 0.502 -8.757 -24.010 1.00 95.12 85 ALA A C 1
ATOM 652 O O . ALA A 1 85 ? 0.789 -9.897 -24.370 1.00 95.12 85 ALA A O 1
ATOM 653 N N . GLU A 1 86 ? 0.960 -8.235 -22.871 1.00 94.38 86 GLU A N 1
ATOM 654 C CA . GLU A 1 86 ? 1.929 -8.917 -22.008 1.00 94.38 86 GLU A CA 1
ATOM 655 C C . GLU A 1 86 ? 1.285 -9.599 -20.798 1.00 94.38 86 GLU A C 1
ATOM 657 O O . GLU A 1 86 ? 1.909 -10.476 -20.200 1.00 94.38 86 GLU A O 1
ATOM 662 N N . GLY A 1 87 ? 0.087 -9.165 -20.391 1.00 95.44 87 GLY A N 1
ATOM 663 C CA . GLY A 1 87 ? -0.609 -9.692 -19.218 1.00 95.44 87 GLY A CA 1
ATOM 664 C C . GLY A 1 87 ? 0.138 -9.502 -17.901 1.00 95.44 87 GLY A C 1
ATOM 665 O O . GLY A 1 87 ? -0.134 -10.210 -16.937 1.00 95.44 87 GLY A O 1
ATOM 666 N N . GLN A 1 88 ? 1.098 -8.577 -17.835 1.00 95.38 88 GLN A N 1
ATOM 667 C CA . GLN A 1 88 ? 1.937 -8.369 -16.657 1.00 95.38 88 GLN A CA 1
ATOM 668 C C . GLN A 1 88 ? 1.887 -6.923 -16.188 1.00 95.38 88 GLN A C 1
ATOM 670 O O . GLN A 1 88 ? 2.152 -5.995 -16.952 1.00 95.38 88 GLN A O 1
ATOM 675 N N . TYR A 1 89 ? 1.624 -6.737 -14.896 1.00 96.69 89 TYR A N 1
ATOM 676 C CA . TYR A 1 89 ? 1.772 -5.435 -14.260 1.00 96.69 89 TYR A CA 1
ATOM 677 C C . TYR A 1 89 ? 3.230 -5.224 -13.826 1.00 96.69 89 TYR A C 1
ATOM 679 O O . TYR A 1 89 ? 3.752 -5.922 -12.948 1.00 96.69 89 TYR A O 1
ATOM 687 N N . ARG A 1 90 ? 3.885 -4.242 -14.446 1.00 95.94 90 ARG A N 1
ATOM 688 C CA . ARG A 1 90 ? 5.310 -3.934 -14.272 1.00 95.94 90 ARG A CA 1
ATOM 689 C C . ARG A 1 90 ? 5.530 -2.747 -13.340 1.00 95.94 90 ARG A C 1
ATOM 691 O O . ARG A 1 90 ? 4.669 -1.879 -13.211 1.00 95.94 90 ARG A O 1
ATOM 698 N N . ASN A 1 91 ? 6.687 -2.699 -12.683 1.00 96.06 91 ASN A N 1
ATOM 699 C CA . ASN A 1 91 ? 7.038 -1.578 -11.805 1.00 96.06 91 ASN A CA 1
ATOM 700 C C . ASN A 1 91 ? 7.711 -0.419 -12.578 1.00 96.06 91 ASN A C 1
ATOM 702 O O . ASN A 1 91 ? 7.927 -0.476 -13.792 1.00 96.06 91 ASN A O 1
ATOM 706 N N . GLN A 1 92 ? 8.043 0.664 -11.873 1.00 95.38 92 GLN A N 1
ATOM 707 C CA . GLN A 1 92 ? 8.651 1.856 -12.470 1.00 95.38 92 GLN A CA 1
ATOM 708 C C . GLN A 1 92 ? 10.064 1.613 -13.023 1.00 95.38 92 GLN A C 1
ATOM 710 O O . GLN A 1 92 ? 10.412 2.223 -14.028 1.00 95.38 92 GLN A O 1
ATOM 715 N N . PHE A 1 93 ? 10.861 0.719 -12.423 1.00 95.81 93 PHE A N 1
ATOM 716 C CA . PHE A 1 93 ? 12.200 0.385 -12.934 1.00 95.81 93 PHE A CA 1
ATOM 717 C C . PHE A 1 93 ? 12.133 -0.299 -14.305 1.00 95.81 93 PHE A C 1
ATOM 719 O O . PHE A 1 93 ? 13.076 -0.217 -15.084 1.00 95.81 93 PHE A O 1
ATOM 726 N N . GLU A 1 94 ? 11.024 -0.974 -14.608 1.00 95.88 94 GLU A N 1
ATOM 727 C CA . GLU A 1 94 ? 10.801 -1.616 -15.905 1.00 95.88 94 GLU A CA 1
ATOM 728 C C . GLU A 1 94 ? 10.172 -0.672 -16.939 1.00 95.88 94 GLU A C 1
ATOM 730 O O . GLU A 1 94 ? 10.461 -0.764 -18.131 1.00 95.88 94 GLU A O 1
ATOM 735 N N . THR A 1 95 ? 9.270 0.206 -16.495 1.00 94.88 95 THR A N 1
ATOM 736 C CA . THR A 1 95 ? 8.411 1.004 -17.389 1.00 94.88 95 THR A CA 1
ATOM 737 C C . THR A 1 95 ? 8.875 2.443 -17.577 1.00 94.88 95 THR A C 1
ATOM 739 O O . THR A 1 95 ? 8.493 3.075 -18.560 1.00 94.88 95 THR A O 1
ATOM 742 N N . GLY A 1 96 ? 9.652 2.978 -16.633 1.00 93.00 96 GLY A N 1
ATOM 743 C CA . GLY A 1 96 ? 9.967 4.404 -16.530 1.00 93.00 96 GLY A CA 1
ATOM 744 C C . GLY A 1 96 ? 8.779 5.283 -16.112 1.00 93.00 96 GLY A C 1
ATOM 745 O O . GLY A 1 96 ? 8.920 6.501 -16.052 1.00 93.00 96 GLY A O 1
ATOM 746 N N . LEU A 1 97 ? 7.611 4.700 -15.818 1.00 93.00 97 LEU A N 1
ATOM 747 C CA . LEU A 1 97 ? 6.374 5.435 -15.551 1.00 93.00 97 LEU A CA 1
ATOM 748 C C . LEU A 1 97 ? 6.144 5.679 -14.059 1.00 93.00 97 LEU A C 1
ATOM 750 O O . LEU A 1 97 ? 6.248 4.766 -13.244 1.00 93.00 97 LEU A O 1
ATOM 754 N N . SER A 1 98 ? 5.745 6.903 -13.711 1.00 89.00 98 SER A N 1
ATOM 755 C CA . SER A 1 98 ? 5.326 7.277 -12.356 1.00 89.00 98 SER A CA 1
ATOM 756 C C . SER A 1 98 ? 4.249 8.348 -12.390 1.00 89.00 98 SER A C 1
ATOM 758 O O . SER A 1 98 ? 4.186 9.147 -13.321 1.00 89.00 98 SER A O 1
ATOM 760 N N . SER A 1 99 ? 3.410 8.373 -11.360 1.00 82.81 99 SER A N 1
ATOM 761 C CA . SER A 1 99 ? 2.449 9.454 -11.093 1.00 82.81 99 SER A CA 1
ATOM 762 C C . SER A 1 99 ? 2.946 10.418 -10.005 1.00 82.81 99 SER A C 1
ATOM 764 O O . SER A 1 99 ? 2.245 11.356 -9.637 1.00 82.81 99 SER A O 1
ATOM 766 N N . GLY A 1 100 ? 4.168 10.198 -9.513 1.00 81.06 100 GLY A N 1
ATOM 767 C CA . GLY A 1 100 ? 4.917 11.088 -8.631 1.00 81.06 100 GLY A CA 1
ATOM 768 C C . GLY A 1 100 ? 6.341 11.282 -9.158 1.00 81.06 100 GLY A C 1
ATOM 769 O O . GLY A 1 100 ? 6.534 11.669 -10.309 1.00 81.06 100 GLY A O 1
ATOM 770 N N . SER A 1 101 ? 7.343 10.993 -8.327 1.00 81.56 101 SER A N 1
ATOM 771 C CA . SER A 1 101 ? 8.761 11.155 -8.681 1.00 81.56 101 SER A CA 1
ATOM 772 C C . SER A 1 101 ? 9.245 10.075 -9.666 1.00 81.56 101 SER A C 1
ATOM 774 O O . SER A 1 101 ? 8.892 8.895 -9.536 1.00 81.56 101 SER A O 1
ATOM 776 N N . VAL A 1 102 ? 10.061 10.459 -10.662 1.00 84.38 102 VAL A N 1
ATOM 777 C CA . VAL A 1 102 ? 10.663 9.545 -11.659 1.00 84.38 102 VAL A CA 1
ATOM 778 C C . VAL A 1 102 ? 12.078 9.114 -11.244 1.00 84.38 102 VAL A C 1
ATOM 780 O O . VAL A 1 102 ? 13.042 9.307 -11.975 1.00 84.38 102 VAL A O 1
ATOM 783 N N . THR A 1 103 ? 12.222 8.564 -10.036 1.00 90.06 103 THR A N 1
ATOM 784 C CA . THR A 1 103 ? 13.533 8.304 -9.399 1.00 90.06 103 THR A CA 1
ATOM 785 C C . THR A 1 103 ? 13.889 6.821 -9.255 1.00 90.06 103 THR A C 1
ATOM 787 O O . THR A 1 103 ? 14.758 6.452 -8.466 1.00 90.06 103 THR A O 1
ATOM 790 N N . ALA A 1 104 ? 13.239 5.949 -10.032 1.00 90.88 104 ALA A N 1
ATOM 791 C CA . ALA A 1 104 ? 13.518 4.511 -10.081 1.00 90.88 104 ALA A CA 1
ATOM 792 C C . ALA A 1 104 ? 14.745 4.172 -10.944 1.00 90.88 104 ALA A C 1
ATOM 794 O O . ALA A 1 104 ? 14.641 3.542 -11.996 1.00 90.88 104 ALA A O 1
ATOM 795 N N . PHE A 1 105 ? 15.920 4.600 -10.505 1.00 91.38 105 PHE A N 1
ATOM 796 C CA . PHE A 1 105 ? 17.206 4.243 -11.100 1.00 91.38 105 PHE A CA 1
ATOM 797 C C . PHE A 1 105 ? 18.250 4.098 -9.985 1.00 91.38 105 PHE A C 1
ATOM 799 O O . PHE A 1 105 ? 18.030 4.633 -8.898 1.00 91.38 105 PHE A O 1
ATOM 806 N N . PRO A 1 106 ? 19.371 3.385 -10.206 1.00 93.19 106 PRO A N 1
ATOM 807 C CA . PRO A 1 106 ? 20.400 3.213 -9.181 1.00 93.19 106 PRO A CA 1
ATOM 808 C C . PRO A 1 106 ? 20.847 4.550 -8.569 1.00 93.19 106 PRO A C 1
ATOM 810 O O . PRO A 1 106 ? 21.289 5.443 -9.289 1.00 93.19 106 PRO A O 1
ATOM 813 N N . GLY A 1 107 ? 20.721 4.688 -7.247 1.00 93.12 107 GLY A N 1
ATOM 814 C CA . GLY A 1 107 ? 21.049 5.916 -6.511 1.00 93.12 107 GLY A CA 1
ATOM 815 C C . GLY A 1 107 ? 19.971 7.010 -6.512 1.00 93.12 107 GLY A C 1
ATOM 816 O O . GLY A 1 107 ? 20.164 8.035 -5.863 1.00 93.12 107 GLY A O 1
ATOM 817 N N . GLY A 1 108 ? 18.841 6.817 -7.196 1.00 95.75 108 GLY A N 1
ATOM 818 C CA . GLY A 1 108 ? 17.682 7.707 -7.095 1.00 95.75 108 GLY A CA 1
ATOM 819 C C . GLY A 1 108 ? 16.962 7.597 -5.744 1.00 95.75 108 GLY A C 1
ATOM 820 O O . GLY A 1 108 ? 17.225 6.690 -4.948 1.00 95.75 108 GLY A O 1
ATOM 821 N N . GLU A 1 109 ? 16.022 8.510 -5.482 1.00 94.75 109 GLU A N 1
ATOM 822 C CA . GLU A 1 109 ? 15.249 8.529 -4.230 1.00 94.75 109 GLU A CA 1
ATOM 823 C C . GLU A 1 109 ? 14.500 7.213 -4.005 1.00 94.75 109 GLU A C 1
ATOM 825 O O . GLU A 1 109 ? 14.698 6.580 -2.972 1.00 94.75 109 GLU A O 1
ATOM 830 N N . ARG A 1 110 ? 13.731 6.736 -4.998 1.00 94.81 110 ARG A N 1
ATOM 831 C CA . ARG A 1 110 ? 13.019 5.454 -4.887 1.00 94.81 110 ARG A CA 1
ATOM 832 C C . ARG A 1 110 ? 13.965 4.288 -4.628 1.00 94.81 110 ARG A C 1
ATOM 834 O O . ARG A 1 110 ? 13.663 3.430 -3.807 1.00 94.81 110 ARG A O 1
ATOM 841 N N . ASP A 1 111 ? 15.110 4.252 -5.303 1.00 96.56 111 ASP A N 1
ATOM 842 C CA . ASP A 1 111 ? 16.110 3.207 -5.080 1.00 96.56 111 ASP A CA 1
ATOM 843 C C . ASP A 1 111 ? 16.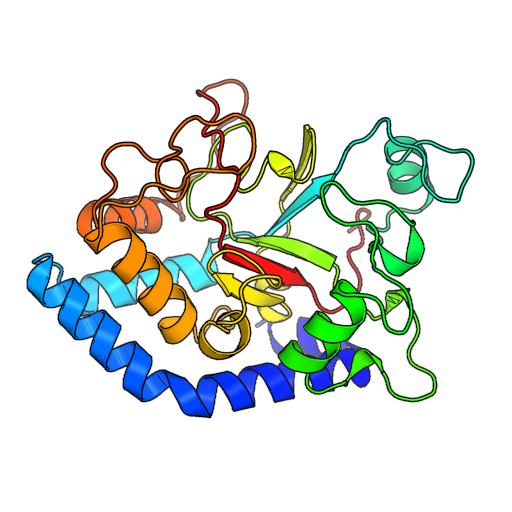673 3.243 -3.651 1.00 96.56 111 ASP A C 1
ATOM 845 O O . ASP A 1 111 ? 16.846 2.196 -3.028 1.00 96.56 111 ASP A O 1
ATOM 849 N N . THR A 1 112 ? 16.891 4.442 -3.108 1.00 96.44 112 THR A N 1
ATOM 850 C CA . THR A 1 112 ? 17.349 4.651 -1.729 1.00 96.44 112 THR A CA 1
ATOM 851 C C . THR A 1 112 ? 16.279 4.266 -0.715 1.00 96.44 112 THR A C 1
ATOM 853 O O . THR A 1 112 ? 16.581 3.574 0.257 1.00 96.44 112 THR A O 1
ATOM 856 N N . TRP A 1 113 ? 15.024 4.651 -0.940 1.00 95.56 113 TRP A N 1
ATOM 857 C CA . TRP A 1 113 ? 13.941 4.287 -0.038 1.00 95.56 113 TRP A CA 1
ATOM 858 C C . TRP A 1 113 ? 13.702 2.774 -0.025 1.00 95.56 113 TRP A C 1
ATOM 860 O O . TRP A 1 113 ? 13.630 2.180 1.049 1.00 95.56 113 TRP A O 1
ATOM 870 N N . GLU A 1 114 ? 13.680 2.119 -1.194 1.00 97.31 114 GLU A N 1
ATOM 871 C CA . GLU A 1 114 ? 13.590 0.655 -1.287 1.00 97.31 114 GLU A CA 1
ATOM 872 C C . GLU A 1 114 ? 14.785 -0.028 -0.600 1.00 97.31 114 GLU A C 1
ATOM 874 O O . GLU A 1 114 ? 14.626 -1.085 0.015 1.00 97.31 114 GLU A O 1
ATOM 879 N N . LYS A 1 115 ? 15.983 0.571 -0.647 1.00 97.56 115 LYS A N 1
ATOM 880 C CA . LYS A 1 115 ? 17.154 0.054 0.077 1.00 97.56 115 LYS A CA 1
ATOM 881 C C . LYS A 1 115 ? 16.918 0.045 1.583 1.00 97.56 115 LYS A C 1
ATOM 883 O O . LYS A 1 115 ? 17.249 -0.948 2.229 1.00 97.56 115 LYS A O 1
ATOM 888 N N . THR A 1 116 ? 16.355 1.124 2.118 1.00 97.00 116 THR A N 1
ATOM 889 C CA . THR A 1 116 ? 16.043 1.263 3.543 1.00 97.00 116 THR A CA 1
ATOM 890 C C . THR A 1 116 ? 14.922 0.318 3.960 1.00 97.00 116 THR A C 1
ATOM 892 O O . THR A 1 116 ? 15.100 -0.441 4.903 1.00 97.00 116 THR A O 1
ATOM 895 N N . LEU A 1 117 ? 13.794 0.312 3.243 1.00 97.69 117 LEU A N 1
ATOM 896 C CA . LEU A 1 117 ? 12.622 -0.487 3.619 1.00 97.69 117 LEU A CA 1
ATOM 897 C C . LEU A 1 117 ? 12.836 -1.996 3.473 1.00 97.69 117 LEU A C 1
ATOM 899 O O . LEU A 1 117 ? 12.199 -2.773 4.178 1.00 97.69 117 LEU A O 1
ATOM 903 N N . PHE A 1 118 ? 13.707 -2.421 2.553 1.00 98.50 118 PHE A N 1
ATOM 904 C CA . PHE A 1 118 ? 13.900 -3.836 2.220 1.00 98.50 118 PHE A CA 1
ATOM 905 C C . PHE A 1 118 ? 15.313 -4.343 2.519 1.00 98.50 118 PHE A C 1
ATOM 907 O O . PHE A 1 118 ? 15.712 -5.392 2.007 1.00 98.50 118 PHE A O 1
ATOM 914 N N . GLY A 1 119 ? 16.095 -3.606 3.313 1.00 97.81 119 GLY A N 1
ATOM 915 C CA . GLY A 1 119 ? 17.426 -4.027 3.761 1.00 97.81 119 GLY A CA 1
ATOM 916 C C . GLY A 1 119 ? 18.403 -4.287 2.613 1.00 97.81 119 GLY A C 1
ATOM 917 O O . GLY A 1 119 ? 19.221 -5.206 2.676 1.00 97.81 119 GLY A O 1
ATOM 918 N N . GLY A 1 120 ? 18.266 -3.540 1.515 1.00 98.12 120 GLY A N 1
ATOM 919 C CA . GLY A 1 120 ? 19.064 -3.713 0.302 1.00 98.12 120 GLY A CA 1
ATOM 920 C C . GLY A 1 120 ? 18.853 -5.045 -0.423 1.00 98.12 120 GLY A C 1
ATOM 921 O O . GLY A 1 120 ? 19.692 -5.432 -1.237 1.00 98.12 120 GLY A O 1
ATOM 922 N N . ALA A 1 121 ? 17.760 -5.771 -0.155 1.00 98.38 121 ALA A N 1
ATOM 923 C CA . ALA A 1 121 ? 17.481 -7.055 -0.799 1.00 98.38 121 ALA A CA 1
ATOM 924 C C . ALA A 1 121 ? 17.439 -6.954 -2.334 1.00 98.38 121 ALA A C 1
ATOM 926 O O . ALA A 1 121 ? 17.932 -7.850 -3.018 1.00 98.38 121 ALA A O 1
ATOM 927 N N . TYR A 1 122 ? 16.930 -5.837 -2.863 1.00 98.31 122 TYR A N 1
ATOM 928 C CA . TYR A 1 122 ? 16.854 -5.557 -4.301 1.00 98.31 122 TYR A CA 1
ATOM 929 C C . TYR A 1 122 ? 18.127 -4.952 -4.911 1.00 98.31 122 TYR A C 1
ATOM 931 O O . TYR A 1 122 ? 18.182 -4.716 -6.117 1.00 98.31 122 TYR A O 1
ATOM 939 N N . HIS A 1 123 ? 19.154 -4.713 -4.092 1.00 97.94 123 HIS A N 1
ATOM 940 C CA . HIS A 1 123 ? 20.439 -4.127 -4.495 1.00 97.94 123 HIS A CA 1
ATOM 941 C C . HIS A 1 123 ? 21.548 -5.170 -4.619 1.00 97.94 123 HIS A C 1
ATOM 943 O O . HIS A 1 123 ? 22.690 -4.829 -4.925 1.00 97.94 123 HIS A O 1
ATOM 949 N N . ARG A 1 124 ? 21.238 -6.440 -4.347 1.00 97.12 124 ARG A N 1
ATOM 950 C CA . ARG A 1 124 ? 22.193 -7.542 -4.470 1.00 97.12 124 ARG A CA 1
ATOM 951 C C . ARG A 1 124 ? 22.534 -7.793 -5.937 1.00 97.12 124 ARG A C 1
ATOM 953 O O . ARG A 1 124 ? 21.715 -7.580 -6.830 1.00 97.12 124 ARG A O 1
ATOM 960 N N . ALA A 1 125 ? 23.744 -8.289 -6.175 1.00 96.12 125 ALA A N 1
ATOM 961 C CA . ALA A 1 125 ? 24.180 -8.668 -7.512 1.00 96.12 125 ALA A CA 1
ATOM 962 C C . ALA A 1 125 ? 23.232 -9.718 -8.120 1.00 96.12 125 ALA A C 1
ATOM 964 O O . ALA A 1 125 ? 22.847 -10.674 -7.451 1.00 96.12 125 ALA A O 1
ATOM 965 N N . GLY A 1 126 ? 22.865 -9.529 -9.390 1.00 95.38 126 GLY A N 1
ATOM 966 C CA . GLY A 1 126 ? 21.994 -10.443 -10.136 1.00 95.38 126 GLY A CA 1
ATOM 967 C C . GLY A 1 126 ? 20.490 -10.205 -9.972 1.00 95.38 126 GLY A C 1
ATOM 968 O O . GLY A 1 126 ? 19.725 -10.790 -10.733 1.00 95.38 126 GLY A O 1
ATOM 969 N N . VAL A 1 127 ? 20.057 -9.334 -9.052 1.00 97.38 127 VAL A N 1
ATOM 970 C CA . VAL A 1 127 ? 18.633 -8.993 -8.909 1.00 97.38 127 VAL A CA 1
ATOM 971 C C . VAL A 1 127 ? 18.181 -8.098 -10.059 1.00 97.38 127 VAL A C 1
ATOM 973 O O . VAL A 1 127 ? 18.806 -7.082 -10.368 1.00 97.38 127 VAL A O 1
ATOM 976 N N . THR A 1 128 ? 17.078 -8.473 -10.699 1.00 96.88 128 THR A N 1
ATOM 977 C CA . THR A 1 128 ? 16.530 -7.770 -11.864 1.00 96.88 128 THR A CA 1
ATOM 978 C C . THR A 1 128 ? 15.519 -6.689 -11.475 1.00 96.88 128 THR A C 1
ATOM 980 O O . THR A 1 128 ? 14.898 -6.732 -10.412 1.00 96.88 128 THR A O 1
ATOM 983 N N . ALA A 1 129 ? 15.284 -5.729 -12.377 1.00 95.75 129 ALA A N 1
ATOM 984 C CA . ALA A 1 129 ? 14.252 -4.704 -12.193 1.00 95.75 129 ALA A CA 1
ATOM 985 C C . ALA A 1 129 ? 12.857 -5.309 -11.949 1.00 95.75 129 ALA A C 1
ATOM 987 O O . ALA A 1 129 ? 12.126 -4.824 -11.090 1.00 95.75 129 ALA A O 1
ATOM 988 N N . GLY A 1 130 ? 12.505 -6.403 -12.636 1.00 96.31 130 GLY A N 1
ATOM 989 C CA . GLY A 1 130 ? 11.201 -7.064 -12.491 1.00 96.31 130 GLY A CA 1
ATOM 990 C C . GLY A 1 130 ? 10.974 -7.735 -11.131 1.00 96.31 130 GLY A C 1
ATOM 991 O O . GLY A 1 130 ? 9.825 -7.963 -10.737 1.00 96.31 130 GLY A O 1
ATOM 992 N N . GLU A 1 131 ? 12.042 -8.011 -10.378 1.00 97.50 131 GLU A N 1
ATOM 993 C CA . GLU A 1 131 ? 11.934 -8.558 -9.024 1.00 97.50 131 GLU A CA 1
ATOM 994 C C . GLU A 1 131 ? 11.532 -7.511 -7.986 1.00 97.50 131 GLU A C 1
ATOM 996 O O . GLU A 1 131 ? 10.980 -7.890 -6.949 1.00 97.50 131 GLU A O 1
ATOM 1001 N N . ARG A 1 132 ? 11.755 -6.223 -8.277 1.00 97.88 132 ARG A N 1
ATOM 1002 C CA . ARG A 1 132 ? 11.407 -5.105 -7.395 1.00 97.88 132 ARG A CA 1
ATOM 1003 C C . ARG A 1 132 ? 9.891 -4.977 -7.203 1.00 97.88 132 ARG A C 1
ATOM 1005 O O . ARG A 1 132 ? 9.115 -5.375 -8.087 1.00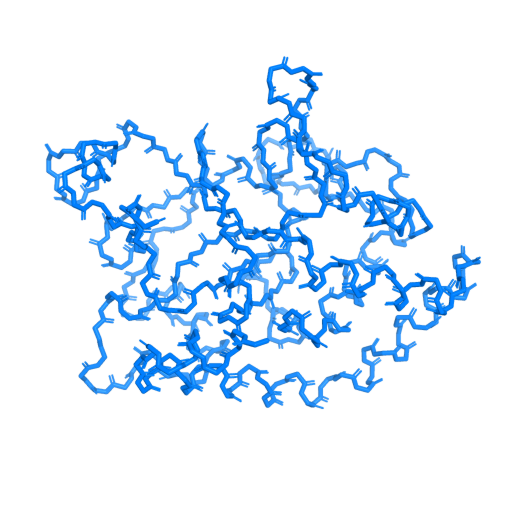 97.88 132 ARG A O 1
ATOM 1012 N N . PRO A 1 133 ? 9.444 -4.441 -6.054 1.00 97.88 133 PRO A N 1
ATOM 1013 C CA . PRO A 1 133 ? 8.035 -4.455 -5.697 1.00 97.88 133 PRO A CA 1
ATOM 1014 C C . PRO A 1 133 ? 7.178 -3.575 -6.609 1.00 97.88 133 PRO A C 1
ATOM 1016 O O . PRO A 1 133 ? 7.616 -2.548 -7.138 1.00 97.88 133 PRO A O 1
ATOM 1019 N N . LYS A 1 134 ? 5.917 -3.981 -6.779 1.00 97.69 134 LYS A N 1
ATOM 1020 C CA . LYS A 1 134 ? 4.891 -3.183 -7.462 1.00 97.69 134 LYS A CA 1
ATOM 1021 C C . LYS A 1 134 ? 4.161 -2.362 -6.404 1.00 97.69 134 LYS A C 1
ATOM 1023 O O . LYS A 1 134 ? 3.761 -2.906 -5.379 1.00 97.69 134 LYS A O 1
ATOM 1028 N N . TYR A 1 135 ? 4.028 -1.064 -6.648 1.00 96.44 135 TYR A N 1
ATOM 1029 C CA . TYR A 1 135 ? 3.456 -0.128 -5.684 1.00 96.44 135 TYR A CA 1
ATOM 1030 C C . TYR A 1 135 ? 1.949 -0.008 -5.900 1.00 96.44 135 TYR A C 1
ATOM 1032 O O . TYR A 1 135 ? 1.482 0.064 -7.038 1.00 96.44 135 TYR A O 1
ATOM 1040 N N . GLY A 1 136 ? 1.207 0.021 -4.802 1.00 96.69 136 GLY A N 1
ATOM 1041 C CA . GLY A 1 136 ? -0.238 0.195 -4.769 1.00 96.69 136 GLY A CA 1
ATOM 1042 C C . GLY A 1 136 ? -0.690 0.703 -3.409 1.00 96.69 136 GLY A C 1
ATOM 1043 O O . GLY A 1 136 ? 0.099 1.282 -2.668 1.00 96.69 136 GLY A O 1
ATOM 1044 N N . ALA A 1 137 ? -1.945 0.449 -3.055 1.00 97.12 137 ALA A N 1
ATOM 1045 C CA . ALA A 1 137 ? -2.461 0.766 -1.728 1.00 97.12 137 ALA A CA 1
ATOM 1046 C C . ALA A 1 137 ? -3.412 -0.314 -1.208 1.00 97.12 137 ALA A C 1
ATOM 1048 O O . ALA A 1 137 ? -4.081 -1.005 -1.982 1.00 97.12 137 ALA A O 1
ATOM 1049 N N . LEU A 1 138 ? -3.473 -0.458 0.115 1.00 96.88 138 LEU A N 1
ATOM 1050 C CA . LEU A 1 138 ? -4.462 -1.292 0.787 1.00 96.88 138 LEU A CA 1
ATOM 1051 C C . LEU A 1 138 ? -5.813 -0.567 0.821 1.00 96.88 138 LEU A C 1
ATOM 1053 O O . LEU A 1 138 ? -5.942 0.526 1.368 1.00 96.88 138 LEU A O 1
ATOM 1057 N N . GLU A 1 139 ? -6.843 -1.198 0.271 1.00 95.38 139 GLU A N 1
ATOM 1058 C CA . GLU A 1 139 ? -8.197 -0.660 0.252 1.00 95.38 139 GLU A CA 1
ATOM 1059 C C . GLU A 1 139 ? -8.942 -0.980 1.555 1.00 95.38 139 GLU A C 1
ATOM 1061 O O . GLU A 1 139 ? -9.487 -2.075 1.724 1.00 95.38 139 GLU A O 1
ATOM 1066 N N . LEU A 1 140 ? -8.984 -0.001 2.466 1.00 95.06 140 LEU A N 1
ATOM 1067 C CA . LEU A 1 140 ? -9.859 -0.024 3.647 1.00 95.06 140 LEU A CA 1
ATOM 1068 C C . LEU A 1 140 ? -11.225 0.618 3.373 1.00 95.06 140 LEU A C 1
ATOM 1070 O O . LEU A 1 140 ? -12.239 0.153 3.890 1.00 95.06 140 LEU A O 1
ATOM 1074 N N . VAL A 1 141 ? -11.254 1.661 2.539 1.00 94.19 141 VAL A N 1
ATOM 1075 C CA . VAL A 1 141 ? -12.472 2.366 2.122 1.00 94.19 141 VAL A CA 1
ATOM 1076 C C . VAL A 1 141 ? -12.666 2.160 0.625 1.00 94.19 141 VAL A C 1
ATOM 1078 O O . VAL A 1 141 ? -11.757 2.407 -0.161 1.00 94.19 141 VAL A O 1
ATOM 1081 N N . ARG A 1 142 ? -13.848 1.687 0.221 1.00 92.69 142 ARG A N 1
ATOM 1082 C CA . ARG A 1 142 ? -14.138 1.286 -1.166 1.00 92.69 142 ARG A CA 1
ATOM 1083 C C . ARG A 1 142 ? -14.768 2.413 -1.966 1.00 92.69 142 ARG A C 1
ATOM 1085 O O . ARG A 1 142 ? -15.946 2.342 -2.318 1.00 92.69 142 ARG A O 1
ATOM 1092 N N . PHE A 1 143 ? -13.988 3.452 -2.226 1.00 93.81 143 PHE A N 1
ATOM 1093 C CA . PHE A 1 143 ? -14.429 4.513 -3.118 1.00 93.81 143 PHE A CA 1
ATOM 1094 C C . PHE A 1 143 ? -14.402 4.071 -4.591 1.00 93.81 143 PHE A C 1
ATOM 1096 O O . PHE A 1 143 ? -13.575 3.236 -4.971 1.00 93.81 143 PHE A O 1
ATOM 1103 N N . PRO A 1 144 ? -15.282 4.632 -5.441 1.00 94.62 144 PRO A N 1
ATOM 1104 C CA . PRO A 1 144 ? -15.279 4.414 -6.886 1.00 94.62 144 PRO A CA 1
ATOM 1105 C C . PRO A 1 144 ? -13.920 4.593 -7.558 1.00 94.62 144 PRO A C 1
ATOM 1107 O O . PRO A 1 144 ? -13.534 3.789 -8.407 1.00 94.62 144 PRO A O 1
ATOM 1110 N N . ASP A 1 145 ? -13.197 5.633 -7.150 1.00 94.06 145 ASP A N 1
ATOM 1111 C CA . ASP A 1 145 ? -11.897 6.054 -7.661 1.00 94.06 145 ASP A CA 1
ATOM 1112 C C . ASP A 1 145 ? -10.722 5.363 -6.957 1.00 94.06 145 ASP A C 1
ATOM 1114 O O . ASP A 1 145 ? -9.580 5.738 -7.187 1.00 94.06 145 ASP A O 1
ATOM 1118 N N . GLY A 1 146 ? -10.984 4.324 -6.157 1.00 94.88 146 GLY A N 1
ATOM 1119 C CA . GLY A 1 146 ? -9.968 3.516 -5.488 1.00 94.88 146 GLY A CA 1
ATOM 1120 C C . GLY A 1 146 ? -9.318 4.193 -4.273 1.00 94.88 146 GLY A C 1
ATOM 1121 O O . GLY A 1 146 ? -9.663 5.316 -3.906 1.00 94.88 146 GLY A O 1
ATOM 1122 N N . PRO A 1 147 ? -8.381 3.498 -3.604 1.00 94.50 147 PRO A N 1
ATOM 1123 C CA . PRO A 1 147 ? -7.749 3.986 -2.380 1.00 94.50 147 PRO A CA 1
ATOM 1124 C C . PRO A 1 147 ? -6.649 5.028 -2.615 1.00 94.50 147 PRO A C 1
ATOM 1126 O O . PRO A 1 147 ? -6.213 5.647 -1.649 1.00 94.50 147 PRO A O 1
ATOM 1129 N N . ILE A 1 148 ? -6.162 5.193 -3.853 1.00 92.12 148 ILE A N 1
ATOM 1130 C CA . ILE A 1 148 ? -5.119 6.175 -4.184 1.00 92.12 148 ILE A CA 1
ATOM 1131 C C . ILE A 1 148 ? -5.231 6.671 -5.645 1.00 92.12 148 ILE A C 1
ATOM 1133 O O . ILE A 1 148 ? -4.328 6.456 -6.456 1.00 92.12 148 ILE A O 1
ATOM 1137 N N . PRO A 1 149 ? -6.324 7.363 -6.029 1.00 91.94 149 PRO A N 1
ATOM 1138 C CA . PRO A 1 149 ? -6.528 7.904 -7.383 1.00 91.94 149 PRO A CA 1
ATOM 1139 C C . PRO A 1 149 ? -5.369 8.757 -7.919 1.00 91.94 149 PRO A C 1
ATOM 1141 O O . PRO A 1 149 ? -5.190 8.857 -9.134 1.00 91.94 149 PRO A O 1
ATOM 1144 N N . ARG A 1 150 ? -4.531 9.327 -7.040 1.00 88.00 150 ARG A N 1
ATOM 1145 C CA . ARG A 1 150 ? -3.291 10.019 -7.424 1.00 88.00 150 ARG A CA 1
ATOM 1146 C C . ARG A 1 150 ? -2.355 9.140 -8.265 1.00 88.00 150 ARG A C 1
ATOM 1148 O O . ARG A 1 150 ? -1.627 9.657 -9.107 1.00 88.00 150 ARG A O 1
ATOM 1155 N N . PHE A 1 151 ? -2.350 7.825 -8.056 1.00 91.69 151 PHE A N 1
ATOM 1156 C CA . PHE A 1 151 ? -1.437 6.916 -8.751 1.00 91.69 151 PHE A CA 1
ATOM 1157 C C . PHE A 1 151 ? -1.910 6.555 -10.166 1.00 91.69 151 PHE A C 1
ATOM 1159 O O . PHE A 1 151 ? -1.097 6.115 -10.982 1.00 91.69 151 PHE A O 1
ATOM 1166 N N . GLY A 1 152 ? -3.186 6.762 -10.497 1.00 94.19 152 GLY A N 1
ATOM 1167 C CA . GLY A 1 152 ? -3.735 6.328 -11.776 1.00 94.19 152 GLY A CA 1
ATOM 1168 C C . GLY A 1 152 ? -5.243 6.496 -11.886 1.00 94.19 152 GLY A C 1
ATOM 1169 O O . GLY A 1 152 ? -5.970 6.316 -10.910 1.00 94.19 152 GLY A O 1
ATOM 1170 N N . SER A 1 153 ? -5.711 6.785 -13.100 1.00 93.69 153 SER A N 1
ATOM 1171 C CA . SER A 1 153 ? -7.133 6.938 -13.440 1.00 93.69 153 SER A CA 1
ATOM 1172 C C . SER A 1 153 ? -7.877 5.609 -13.612 1.00 93.69 153 SER A C 1
ATOM 1174 O O . SER A 1 153 ? -9.105 5.592 -13.649 1.00 93.69 153 SER A O 1
ATOM 1176 N N . CYS A 1 154 ? -7.154 4.496 -13.717 1.00 95.75 154 CYS A N 1
ATOM 1177 C CA . CYS A 1 154 ? -7.689 3.139 -13.705 1.00 95.75 154 CYS A CA 1
ATOM 1178 C C . CYS A 1 154 ? -6.980 2.321 -12.627 1.00 95.75 154 CYS A C 1
ATOM 1180 O O . CYS A 1 154 ? -5.895 2.687 -12.172 1.00 95.75 154 CYS A O 1
ATOM 1182 N N . TYR A 1 155 ? -7.573 1.202 -12.216 1.00 96.56 155 TYR A N 1
ATOM 1183 C CA . TYR A 1 155 ? -6.944 0.333 -11.233 1.00 96.56 155 TYR A CA 1
ATOM 1184 C C . TYR A 1 155 ? -7.370 -1.128 -11.359 1.00 96.56 155 TYR A C 1
ATOM 1186 O O . TYR A 1 155 ? -8.467 -1.444 -11.820 1.00 96.56 155 TYR A O 1
ATOM 1194 N N . PHE A 1 156 ? -6.504 -2.021 -10.884 1.00 96.94 156 PHE A N 1
ATOM 1195 C CA . PHE A 1 156 ? -6.824 -3.424 -10.645 1.00 96.94 156 PHE A CA 1
ATOM 1196 C C . PHE A 1 156 ? -7.018 -3.682 -9.156 1.00 96.94 156 PHE A C 1
ATOM 1198 O O . PHE A 1 156 ? -6.228 -3.225 -8.333 1.00 96.94 156 PHE A O 1
ATOM 1205 N N . VAL A 1 157 ? -8.034 -4.474 -8.818 1.00 96.12 157 VAL A N 1
ATOM 1206 C CA . VAL A 1 157 ? -8.235 -5.005 -7.466 1.00 96.12 157 VAL A CA 1
ATOM 1207 C C . VAL A 1 157 ? -7.648 -6.402 -7.420 1.00 96.12 157 VAL A C 1
ATOM 1209 O O . VAL A 1 157 ? -8.127 -7.303 -8.110 1.00 96.12 157 VAL A O 1
ATOM 1212 N N . LEU A 1 158 ? -6.610 -6.598 -6.615 1.00 96.06 158 LEU A N 1
ATOM 1213 C CA . LEU A 1 158 ? -5.932 -7.883 -6.552 1.00 96.06 158 LEU A CA 1
ATOM 1214 C C . LEU A 1 158 ? -6.720 -8.897 -5.711 1.00 96.06 158 LEU A C 1
ATOM 1216 O O . LEU A 1 158 ? -7.588 -8.566 -4.896 1.00 96.06 158 LEU A O 1
ATOM 1220 N N . ARG A 1 159 ? -6.407 -10.179 -5.904 1.00 92.12 159 ARG A N 1
ATOM 1221 C CA . ARG A 1 159 ? -6.938 -11.269 -5.072 1.00 92.12 159 ARG A CA 1
ATOM 1222 C C . ARG A 1 159 ? -6.445 -11.110 -3.627 1.00 92.12 159 ARG A C 1
ATOM 1224 O O . ARG A 1 159 ? -5.314 -10.665 -3.444 1.00 92.12 159 ARG A O 1
ATOM 1231 N N . PRO A 1 160 ? -7.210 -11.563 -2.609 1.00 89.31 160 PRO A N 1
ATOM 1232 C CA . PRO A 1 160 ? -6.771 -11.513 -1.207 1.00 89.31 160 PRO A CA 1
ATOM 1233 C C . PRO A 1 160 ? -5.399 -12.141 -0.977 1.00 89.31 160 PRO A C 1
ATOM 1235 O O . PRO A 1 160 ? -4.624 -11.657 -0.165 1.00 89.31 160 PRO A O 1
ATOM 1238 N N . ALA A 1 161 ? -5.103 -13.214 -1.716 1.00 89.06 161 ALA A N 1
ATOM 1239 C CA . ALA A 1 161 ? -3.873 -13.974 -1.558 1.00 89.06 161 ALA A CA 1
ATOM 1240 C C . ALA A 1 161 ? -2.610 -13.131 -1.811 1.00 89.06 161 ALA A C 1
ATOM 1242 O O . ALA A 1 161 ? -1.583 -13.383 -1.192 1.00 89.06 161 ALA A O 1
ATOM 1243 N N . VAL A 1 162 ? -2.691 -12.086 -2.645 1.00 93.69 162 VAL A N 1
ATOM 1244 C CA . VAL A 1 162 ? -1.543 -11.207 -2.921 1.00 93.69 162 VAL A CA 1
ATOM 1245 C C . VAL A 1 162 ? -1.111 -10.430 -1.676 1.00 93.69 162 VAL A C 1
ATOM 1247 O O . VAL A 1 162 ? 0.081 -10.177 -1.495 1.00 93.69 162 VAL A O 1
ATOM 1250 N N . SER A 1 163 ? -2.043 -10.109 -0.774 1.00 92.38 163 SER A N 1
ATOM 1251 C CA . SER A 1 163 ? -1.741 -9.391 0.468 1.00 92.38 163 SER A CA 1
ATOM 1252 C C . SER A 1 163 ? -0.708 -10.135 1.329 1.00 92.38 163 SER A C 1
ATOM 1254 O O . SER A 1 163 ? 0.110 -9.512 1.994 1.00 92.38 163 SER A O 1
ATOM 1256 N N . HIS A 1 164 ? -0.651 -11.467 1.244 1.00 90.94 164 HIS A N 1
ATOM 1257 C CA . HIS A 1 164 ? 0.304 -12.290 1.990 1.00 90.94 164 HIS A CA 1
ATOM 1258 C C . HIS A 1 164 ? 1.777 -12.086 1.614 1.00 90.94 164 HIS A C 1
ATOM 1260 O O . HIS A 1 164 ? 2.657 -12.325 2.435 1.00 90.94 164 HIS A O 1
ATOM 1266 N N . ARG A 1 165 ? 2.047 -11.638 0.386 1.00 95.25 165 ARG A N 1
ATOM 1267 C CA . ARG A 1 165 ? 3.391 -11.302 -0.112 1.00 95.25 165 ARG A CA 1
ATOM 1268 C C . ARG A 1 165 ? 3.560 -9.796 -0.306 1.00 95.25 165 ARG A C 1
ATOM 1270 O O . ARG A 1 165 ? 4.307 -9.356 -1.175 1.00 95.25 165 ARG A O 1
ATOM 1277 N N . THR A 1 166 ? 2.817 -9.011 0.467 1.00 97.94 166 THR A N 1
ATOM 1278 C CA . THR A 1 166 ? 2.805 -7.552 0.391 1.00 97.94 166 THR A CA 1
ATOM 1279 C C . THR A 1 166 ? 3.236 -6.965 1.730 1.00 97.94 166 THR A C 1
ATOM 1281 O O . THR A 1 166 ? 2.720 -7.369 2.774 1.00 97.94 166 THR A O 1
ATOM 1284 N N . SER A 1 167 ? 4.163 -6.009 1.703 1.00 98.12 167 SER A N 1
ATOM 1285 C CA . SER A 1 167 ? 4.429 -5.132 2.847 1.00 98.12 167 SER A CA 1
ATOM 1286 C C . SER A 1 167 ? 3.637 -3.837 2.727 1.00 98.12 167 SER A C 1
ATOM 1288 O O . SER A 1 167 ? 3.237 -3.439 1.633 1.00 98.12 167 SER A O 1
ATOM 1290 N N . PHE A 1 168 ? 3.419 -3.175 3.855 1.00 98.31 168 PHE A N 1
ATOM 1291 C CA . PHE A 1 168 ? 2.633 -1.954 3.938 1.00 98.31 168 PHE A CA 1
ATOM 1292 C C . PHE A 1 168 ? 3.370 -0.886 4.729 1.00 98.31 168 PHE A C 1
ATOM 1294 O O . PHE A 1 168 ? 4.078 -1.213 5.677 1.00 98.31 168 PHE A O 1
ATOM 1301 N N . THR A 1 169 ? 3.150 0.378 4.384 1.00 97.69 169 THR A N 1
ATOM 1302 C CA . THR A 1 169 ? 3.528 1.522 5.219 1.00 97.69 169 THR A CA 1
ATOM 1303 C C . THR A 1 169 ? 2.455 2.604 5.146 1.00 97.69 169 THR A C 1
ATOM 1305 O O . THR A 1 169 ? 1.754 2.724 4.141 1.00 97.69 169 THR A O 1
ATOM 1308 N N . PHE A 1 170 ? 2.267 3.366 6.221 1.00 95.62 170 PHE A N 1
ATOM 1309 C CA . PHE A 1 170 ? 1.289 4.456 6.237 1.00 95.62 170 PHE A CA 1
ATOM 1310 C C . PHE A 1 170 ? 1.876 5.749 5.646 1.00 95.62 170 PHE A C 1
ATOM 1312 O O . PHE A 1 170 ? 3.027 6.086 5.921 1.00 95.62 170 PHE A O 1
ATOM 1319 N N . MET A 1 171 ? 1.049 6.482 4.891 1.00 87.56 171 MET A N 1
ATOM 1320 C CA . MET A 1 171 ? 1.361 7.630 4.024 1.00 87.56 171 MET A CA 1
ATOM 1321 C C . MET A 1 171 ? 2.118 7.241 2.755 1.00 87.56 171 MET A C 1
ATOM 1323 O O . MET A 1 171 ? 1.579 7.396 1.667 1.00 87.56 171 MET A O 1
ATOM 1327 N N . GLY A 1 172 ? 3.320 6.684 2.868 1.00 89.94 172 GLY A N 1
ATOM 1328 C CA . GLY A 1 172 ? 4.121 6.325 1.700 1.00 89.94 172 GLY A CA 1
ATOM 1329 C C . GLY A 1 172 ? 5.588 6.118 2.038 1.00 89.94 172 GLY A C 1
ATOM 1330 O O . GLY A 1 172 ? 6.059 6.502 3.107 1.00 89.94 172 GLY A O 1
ATOM 1331 N N . THR A 1 173 ? 6.306 5.484 1.119 1.00 91.38 173 THR A N 1
ATOM 1332 C CA . THR A 1 173 ? 7.737 5.172 1.240 1.00 91.38 173 THR A CA 1
ATOM 1333 C C . THR A 1 173 ? 8.629 6.412 1.341 1.00 91.38 173 THR A C 1
ATOM 1335 O O . THR A 1 173 ? 9.726 6.339 1.891 1.00 91.38 173 THR A O 1
ATOM 1338 N N . GLU A 1 174 ? 8.176 7.544 0.810 1.00 90.25 174 GLU A N 1
ATOM 1339 C CA . GLU A 1 174 ? 8.878 8.823 0.860 1.00 90.25 174 GLU A CA 1
ATOM 1340 C C . GLU A 1 174 ? 8.882 9.473 2.253 1.00 90.25 174 GLU A C 1
ATOM 1342 O O . GLU A 1 174 ? 9.721 10.338 2.513 1.00 90.25 174 GLU A O 1
ATOM 1347 N N . ASP A 1 175 ? 7.973 9.080 3.159 1.00 91.69 175 ASP A N 1
ATOM 1348 C CA . ASP A 1 175 ? 7.970 9.592 4.532 1.00 91.69 175 ASP A CA 1
ATOM 1349 C C . ASP A 1 175 ? 9.207 9.045 5.273 1.00 91.69 175 ASP A C 1
ATOM 1351 O O . ASP A 1 175 ? 9.400 7.828 5.326 1.00 91.69 175 ASP A O 1
ATOM 1355 N N . PRO A 1 176 ? 10.041 9.891 5.906 1.00 92.62 176 PRO A N 1
ATOM 1356 C CA . PRO A 1 176 ? 11.208 9.429 6.661 1.00 92.62 176 PRO A CA 1
ATOM 1357 C C . PRO A 1 176 ? 10.884 8.415 7.769 1.00 92.62 176 PRO A C 1
ATOM 1359 O O . PRO A 1 176 ? 11.747 7.634 8.161 1.00 92.62 176 PRO A O 1
ATOM 1362 N N . ARG A 1 177 ? 9.641 8.413 8.267 1.00 94.81 177 ARG A N 1
ATOM 1363 C CA . ARG A 1 177 ? 9.133 7.494 9.296 1.00 94.81 177 ARG A CA 1
ATOM 1364 C C . ARG A 1 177 ? 8.605 6.185 8.706 1.00 94.81 177 ARG A C 1
ATOM 1366 O O . ARG A 1 177 ? 8.201 5.308 9.465 1.00 94.81 177 ARG A O 1
ATOM 1373 N N . ALA A 1 178 ? 8.591 6.020 7.381 1.00 95.62 178 ALA A N 1
ATOM 1374 C CA . ALA A 1 178 ? 8.111 4.809 6.717 1.00 95.62 178 ALA A CA 1
ATOM 1375 C C . ALA A 1 178 ? 8.718 3.504 7.275 1.00 95.62 178 ALA A C 1
ATOM 1377 O O . ALA A 1 178 ? 7.944 2.557 7.442 1.00 95.62 178 ALA A O 1
ATOM 1378 N N . PRO A 1 179 ? 10.022 3.427 7.638 1.00 95.75 179 PRO A N 1
ATOM 1379 C CA . PRO A 1 179 ? 10.603 2.219 8.233 1.00 95.75 179 PRO A CA 1
ATOM 1380 C C . PRO A 1 179 ? 9.999 1.839 9.594 1.00 95.75 179 PRO A C 1
ATOM 1382 O O . PRO A 1 179 ? 9.892 0.659 9.910 1.00 95.75 179 PRO A O 1
ATOM 1385 N N . GLU A 1 180 ? 9.567 2.822 10.389 1.00 96.00 180 GLU A N 1
ATOM 1386 C CA . GLU A 1 180 ? 8.938 2.618 11.707 1.00 96.00 180 GLU A CA 1
ATOM 1387 C C . GLU A 1 180 ? 7.453 2.246 11.597 1.00 96.00 180 GLU A C 1
ATOM 1389 O O . GLU A 1 180 ? 6.821 1.830 12.569 1.00 96.00 180 GLU A O 1
ATOM 1394 N N . ARG A 1 181 ? 6.883 2.422 10.402 1.00 96.81 181 ARG A N 1
ATOM 1395 C CA . ARG A 1 181 ? 5.463 2.238 10.087 1.00 96.81 181 ARG A CA 1
ATOM 1396 C C . ARG A 1 181 ? 5.226 1.040 9.176 1.00 96.81 181 ARG A C 1
ATOM 1398 O O . ARG A 1 181 ? 4.148 0.931 8.599 1.00 96.81 181 ARG A O 1
ATOM 1405 N N . LEU A 1 182 ? 6.222 0.167 9.030 1.00 97.44 182 LEU A N 1
ATOM 1406 C CA . LEU A 1 182 ? 6.123 -1.045 8.228 1.00 97.44 182 LEU A CA 1
ATOM 1407 C C . LEU A 1 182 ? 5.162 -2.064 8.849 1.00 97.44 182 LEU A C 1
ATOM 1409 O O . LEU A 1 182 ? 5.007 -2.139 10.065 1.00 97.44 182 LEU A O 1
ATOM 1413 N N . GLY A 1 183 ? 4.542 -2.882 8.008 1.00 97.06 183 GLY A N 1
ATOM 1414 C CA . GLY A 1 183 ? 3.715 -3.999 8.446 1.00 97.06 183 GLY A CA 1
ATOM 1415 C C . GLY A 1 183 ? 3.457 -5.013 7.343 1.00 97.06 183 GLY A C 1
ATOM 1416 O O . GLY A 1 183 ? 3.694 -4.763 6.161 1.00 97.06 183 GLY A O 1
ATOM 1417 N N . THR A 1 184 ? 2.918 -6.160 7.736 1.00 96.12 184 THR A N 1
ATOM 1418 C CA . THR A 1 184 ? 2.371 -7.186 6.835 1.00 96.12 184 THR A CA 1
ATOM 1419 C C . THR A 1 184 ? 0.923 -7.467 7.232 1.00 96.12 184 THR A C 1
ATOM 1421 O O . THR A 1 184 ? 0.490 -7.098 8.319 1.00 96.12 184 THR A O 1
ATOM 1424 N N . THR A 1 185 ? 0.128 -8.125 6.386 1.00 88.81 185 THR A N 1
ATOM 1425 C CA . THR A 1 185 ? -1.327 -8.304 6.599 1.00 88.81 185 THR A CA 1
ATOM 1426 C C . THR A 1 185 ? -1.711 -9.033 7.905 1.00 88.81 185 THR A C 1
ATOM 1428 O O . THR A 1 185 ? -2.874 -9.012 8.301 1.00 88.81 185 THR A O 1
ATOM 1431 N N . GLY A 1 186 ? -0.760 -9.681 8.590 1.00 89.56 186 GLY A N 1
ATOM 1432 C CA . GLY A 1 186 ? -0.948 -10.276 9.922 1.00 89.56 186 GLY A CA 1
ATOM 1433 C C . GLY A 1 186 ? -0.329 -9.491 11.084 1.00 89.56 186 GLY A C 1
ATOM 1434 O O . GLY A 1 186 ? -0.592 -9.839 12.229 1.00 89.56 186 GLY A O 1
ATOM 1435 N N . ARG A 1 187 ? 0.477 -8.468 10.792 1.00 95.56 187 ARG A N 1
ATOM 1436 C CA . ARG A 1 187 ? 1.291 -7.704 11.743 1.00 95.56 187 ARG A CA 1
ATOM 1437 C C . ARG A 1 187 ? 1.273 -6.232 11.353 1.00 95.56 187 ARG A C 1
ATOM 1439 O O . ARG A 1 187 ? 2.189 -5.717 10.713 1.00 95.56 187 ARG A O 1
ATOM 1446 N N . MET A 1 188 ? 0.148 -5.584 11.640 1.00 96.38 188 MET A N 1
ATOM 1447 C CA . MET A 1 188 ? -0.139 -4.222 11.183 1.00 96.38 188 MET A CA 1
ATOM 1448 C C . MET A 1 188 ? -0.098 -3.180 12.302 1.00 96.38 188 MET A C 1
ATOM 1450 O O . MET A 1 188 ? -0.409 -2.028 12.026 1.00 96.38 188 MET A O 1
ATOM 1454 N N . ASP A 1 189 ? 0.277 -3.522 13.538 1.00 98.12 189 ASP A N 1
ATOM 1455 C CA . ASP A 1 189 ? 0.197 -2.571 14.657 1.00 98.12 189 ASP A CA 1
ATOM 1456 C C . ASP A 1 189 ? 1.023 -1.299 14.415 1.00 98.12 189 ASP A C 1
ATOM 1458 O O . ASP A 1 189 ? 0.554 -0.213 14.733 1.00 98.12 189 ASP A O 1
ATOM 1462 N N . CYS A 1 190 ? 2.197 -1.380 13.778 1.00 98.19 190 CYS A N 1
ATOM 1463 C CA . CYS A 1 190 ? 2.987 -0.197 13.408 1.00 98.19 190 CYS A CA 1
ATOM 1464 C C . CYS A 1 190 ? 2.269 0.697 12.379 1.00 98.19 190 CYS A C 1
ATOM 1466 O O . CYS A 1 190 ? 2.194 1.914 12.563 1.00 98.19 190 CYS A O 1
ATOM 1468 N N . VAL A 1 191 ? 1.684 0.094 11.336 1.00 98.25 191 VAL A N 1
ATOM 1469 C CA . VAL A 1 191 ? 0.887 0.795 10.310 1.00 98.25 191 VAL A CA 1
ATOM 1470 C C . VAL A 1 191 ? -0.345 1.444 10.949 1.00 98.25 191 VAL A C 1
ATOM 1472 O O . VAL A 1 191 ? -0.608 2.631 10.759 1.00 98.25 191 VAL A O 1
ATOM 1475 N N . MET A 1 192 ? -1.095 0.667 11.733 1.00 98.00 192 MET A N 1
ATOM 1476 C CA . MET A 1 192 ? -2.345 1.102 12.349 1.00 98.00 192 MET A CA 1
ATOM 1477 C C . MET A 1 192 ? -2.103 2.113 13.461 1.00 98.00 192 MET A C 1
ATOM 1479 O O . MET A 1 192 ? -2.864 3.063 13.565 1.00 98.00 192 MET A O 1
ATOM 1483 N N . SER A 1 193 ? -1.032 1.985 14.246 1.00 98.19 193 SER A N 1
ATOM 1484 C CA . SER A 1 193 ? -0.642 2.993 15.237 1.00 98.19 193 SER A CA 1
ATOM 1485 C C . SER A 1 193 ? -0.469 4.362 14.583 1.00 98.19 193 SER A C 1
ATOM 1487 O O . SER A 1 193 ? -0.945 5.348 15.139 1.00 98.19 193 SER A O 1
ATOM 1489 N N . ALA A 1 194 ? 0.177 4.426 13.414 1.00 96.81 194 ALA A N 1
ATOM 1490 C CA . ALA A 1 194 ? 0.376 5.678 12.692 1.00 96.81 194 ALA A CA 1
ATOM 1491 C C . ALA A 1 194 ? -0.934 6.227 12.106 1.00 96.81 194 ALA A C 1
ATOM 1493 O O . ALA A 1 194 ? -1.223 7.409 12.274 1.00 96.81 194 ALA A O 1
ATOM 1494 N N . LEU A 1 195 ? -1.752 5.371 11.482 1.00 97.06 195 LEU A N 1
ATOM 1495 C CA . LEU A 1 195 ? -3.064 5.766 10.956 1.00 97.06 195 LEU A CA 1
ATOM 1496 C C . LEU A 1 195 ? -4.004 6.270 12.062 1.00 97.06 195 LEU A C 1
ATOM 1498 O O . LEU A 1 195 ? -4.690 7.272 11.890 1.00 97.06 195 LEU A O 1
ATOM 1502 N N . LEU A 1 196 ? -4.059 5.574 13.198 1.00 97.44 196 LEU A N 1
ATOM 1503 C CA . LEU A 1 196 ? -4.926 5.941 14.315 1.00 97.44 196 LEU A CA 1
ATOM 1504 C C . LEU A 1 196 ? -4.488 7.258 14.965 1.00 97.44 196 LEU A C 1
ATOM 1506 O O . LEU A 1 196 ? -5.353 8.054 15.320 1.00 97.44 196 LEU A O 1
ATOM 1510 N N . ALA A 1 197 ? -3.179 7.503 15.077 1.00 95.69 197 ALA A N 1
ATOM 1511 C CA . ALA A 1 197 ? -2.652 8.773 15.572 1.00 95.69 197 ALA A CA 1
ATOM 1512 C C . ALA A 1 197 ? -3.022 9.938 14.637 1.00 95.69 197 ALA A C 1
ATOM 1514 O O . ALA A 1 197 ? -3.545 10.945 15.101 1.00 95.69 197 ALA A O 1
ATOM 1515 N N . GLU A 1 198 ? -2.859 9.765 13.320 1.00 93.94 198 GLU A N 1
ATOM 1516 C CA . GLU A 1 198 ? -3.281 10.757 12.317 1.00 93.94 198 GLU A CA 1
ATOM 1517 C C . GLU A 1 198 ? -4.777 11.089 12.449 1.00 93.94 198 GLU A C 1
ATOM 1519 O O . GLU A 1 198 ? -5.177 12.250 12.391 1.00 93.94 198 GLU A O 1
ATOM 1524 N N . ILE A 1 199 ? -5.621 10.073 12.654 1.00 94.75 199 ILE A N 1
ATOM 1525 C CA . ILE A 1 199 ? -7.063 10.254 12.859 1.00 94.75 199 ILE A CA 1
ATOM 1526 C C . ILE A 1 199 ? -7.355 11.013 14.164 1.00 94.75 199 ILE A C 1
ATOM 1528 O O . ILE A 1 199 ? -8.226 11.882 14.174 1.00 94.75 199 ILE A O 1
ATOM 1532 N N . GLU A 1 200 ? -6.645 10.709 15.254 1.00 92.19 200 GLU A N 1
ATOM 1533 C CA . GLU A 1 200 ? -6.797 11.396 16.546 1.00 92.19 200 GLU A CA 1
ATOM 1534 C C . GLU A 1 200 ? -6.398 12.881 16.463 1.00 92.19 200 GLU A C 1
ATOM 1536 O O . GLU A 1 200 ? -7.059 13.730 17.060 1.00 92.19 200 GLU A O 1
ATOM 1541 N N . GLU A 1 201 ? -5.390 13.213 15.652 1.00 90.12 201 GLU A N 1
ATOM 1542 C CA . GLU A 1 201 ? -4.934 14.589 15.394 1.00 90.12 201 GLU A CA 1
ATOM 1543 C C . GLU A 1 201 ? -5.862 15.385 14.449 1.00 90.12 201 GLU A C 1
ATOM 1545 O O . GLU A 1 201 ? -5.611 16.554 14.147 1.00 90.12 201 GLU A O 1
ATOM 1550 N N . GLY A 1 202 ? -6.971 14.783 14.010 1.00 83.38 202 GLY A N 1
ATOM 1551 C CA . GLY A 1 202 ? -7.992 15.420 13.178 1.00 83.38 202 GLY A CA 1
ATOM 1552 C C . GLY A 1 202 ? -7.963 15.006 11.708 1.00 83.38 202 GLY A C 1
ATOM 1553 O O . GLY A 1 202 ? -8.790 15.501 10.944 1.00 83.38 202 GLY A O 1
ATOM 1554 N N . GLY A 1 203 ? -7.060 14.096 11.320 1.00 72.81 203 GLY A N 1
ATOM 1555 C CA . GLY A 1 203 ? -7.096 13.333 10.074 1.00 72.81 203 GLY A CA 1
ATOM 1556 C C . GLY A 1 203 ? -7.260 14.178 8.819 1.00 72.81 203 GLY A C 1
ATOM 1557 O O . GLY A 1 203 ? -8.208 13.969 8.064 1.00 72.81 203 GLY A O 1
ATOM 1558 N N . MET A 1 204 ? -6.391 15.167 8.620 1.00 78.69 204 MET A N 1
ATOM 1559 C CA . MET A 1 204 ? -6.454 16.080 7.479 1.00 78.69 204 MET A CA 1
ATOM 1560 C C . MET A 1 204 ? -5.059 16.290 6.910 1.00 78.69 204 MET A C 1
ATOM 1562 O O . MET A 1 204 ? -4.233 16.958 7.532 1.00 78.69 204 MET A O 1
ATOM 1566 N N . THR A 1 205 ? -4.835 15.843 5.678 1.00 71.38 205 THR A N 1
ATOM 1567 C CA . THR A 1 205 ? -3.604 16.154 4.950 1.00 71.38 205 THR A CA 1
ATOM 1568 C C . THR A 1 205 ? -3.782 17.352 4.043 1.00 71.38 205 THR A C 1
ATOM 1570 O O . THR A 1 205 ? -4.843 17.577 3.465 1.00 71.38 205 THR A O 1
ATOM 1573 N N . ALA A 1 206 ? -2.719 18.142 3.923 1.00 70.56 206 ALA A N 1
ATOM 1574 C CA . ALA A 1 206 ? -2.612 19.223 2.960 1.00 70.56 206 ALA A CA 1
ATOM 1575 C C . ALA A 1 206 ? -1.628 18.782 1.863 1.00 70.56 206 ALA A C 1
ATOM 1577 O O . ALA A 1 206 ? -0.423 18.987 2.032 1.00 70.56 206 ALA A O 1
ATOM 1578 N N . PRO A 1 207 ? -2.099 18.138 0.777 1.00 65.12 207 PRO A N 1
ATOM 1579 C CA . PRO A 1 207 ? -1.252 17.851 -0.374 1.00 65.12 207 PRO A CA 1
ATOM 1580 C C . PRO A 1 207 ? -0.593 19.145 -0.887 1.00 65.12 207 PRO A C 1
ATOM 1582 O O . PRO A 1 207 ? -1.220 20.211 -0.840 1.00 65.12 207 PRO A O 1
ATOM 1585 N N . PRO A 1 208 ? 0.638 19.0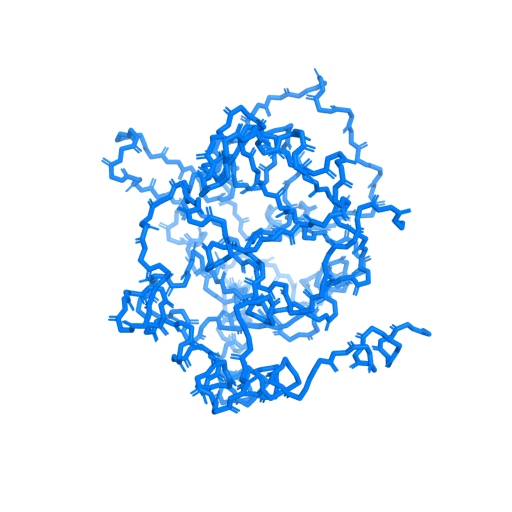86 -1.435 1.00 63.56 208 PRO A N 1
ATOM 1586 C CA . PRO A 1 208 ? 1.296 20.257 -2.020 1.00 63.56 208 PRO A CA 1
ATOM 1587 C C . PRO A 1 208 ? 0.462 20.897 -3.137 1.00 63.56 208 PRO A C 1
ATOM 1589 O O . PRO A 1 208 ? 0.502 22.112 -3.333 1.00 63.56 208 PRO A O 1
ATOM 1592 N N . TRP A 1 209 ? -0.297 20.076 -3.872 1.00 59.44 209 TRP A N 1
ATOM 1593 C CA . TRP A 1 209 ? -1.230 20.524 -4.896 1.00 59.44 209 TRP A CA 1
ATOM 1594 C C . TRP A 1 209 ? -2.281 19.443 -5.226 1.00 59.44 209 TRP A C 1
ATOM 1596 O O . TRP A 1 209 ? -1.902 18.279 -5.378 1.00 59.44 209 TRP A O 1
ATOM 1606 N N . PRO A 1 210 ? -3.571 19.800 -5.411 1.00 60.69 210 PRO A N 1
ATOM 1607 C CA . PRO A 1 210 ? -4.175 21.112 -5.145 1.00 60.69 210 PRO A CA 1
ATOM 1608 C C . PRO A 1 210 ? -4.283 21.379 -3.629 1.00 60.69 210 PRO A C 1
ATOM 1610 O O . PRO A 1 210 ? -4.466 20.429 -2.881 1.00 60.69 210 PRO A O 1
ATOM 1613 N N . PRO A 1 211 ? -4.219 22.636 -3.148 1.00 65.50 211 PRO A N 1
ATOM 1614 C CA . PRO A 1 211 ? -4.060 22.964 -1.722 1.00 65.50 211 PRO A CA 1
ATOM 1615 C C . PRO A 1 211 ? -5.361 22.837 -0.899 1.00 65.50 211 PRO A C 1
ATOM 1617 O O . PRO A 1 211 ? -5.650 23.662 -0.032 1.00 65.50 211 PRO A O 1
ATOM 1620 N N . PHE A 1 212 ? -6.186 21.831 -1.182 1.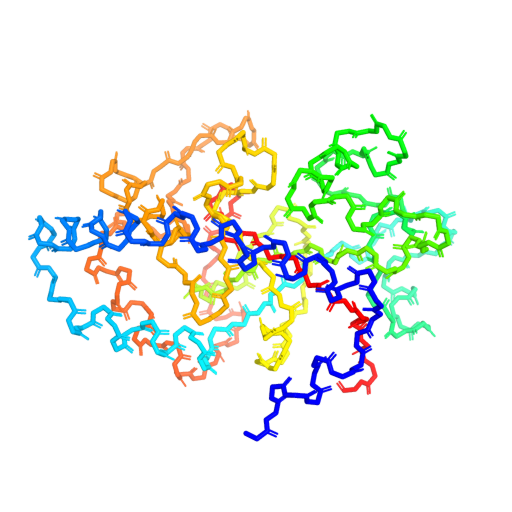00 72.81 212 PHE A N 1
ATOM 1621 C CA . PHE A 1 212 ? -7.353 21.501 -0.369 1.00 72.81 212 PHE A CA 1
ATOM 1622 C C . PHE A 1 212 ? -6.945 20.511 0.714 1.00 72.81 212 PHE A C 1
ATOM 1624 O O . PHE A 1 212 ? -6.228 19.557 0.428 1.00 72.81 212 PHE A O 1
ATOM 1631 N N . ARG A 1 213 ? -7.429 20.702 1.947 1.00 73.81 213 ARG A N 1
ATOM 1632 C CA . ARG A 1 213 ? -7.290 19.668 2.975 1.00 73.81 213 ARG A CA 1
ATOM 1633 C C . ARG A 1 213 ? -8.138 18.467 2.579 1.00 73.81 213 ARG A C 1
ATOM 1635 O O . ARG A 1 213 ? -9.347 18.609 2.398 1.00 73.81 213 ARG A O 1
ATOM 1642 N N . THR A 1 214 ? -7.509 17.309 2.451 1.00 78.81 214 THR A N 1
ATOM 1643 C CA . THR A 1 214 ? -8.208 16.048 2.224 1.00 78.81 214 THR A CA 1
ATOM 1644 C C . THR A 1 214 ? -8.293 15.280 3.531 1.00 78.81 214 THR A C 1
ATOM 1646 O O . THR A 1 214 ? -7.272 15.138 4.208 1.00 78.81 214 THR A O 1
ATOM 1649 N N . PRO A 1 215 ? -9.478 14.776 3.902 1.00 88.00 215 PRO A N 1
ATOM 1650 C CA . PRO A 1 215 ? -9.589 13.944 5.081 1.00 88.00 215 PRO A CA 1
ATOM 1651 C C . PRO A 1 215 ? -8.783 12.651 4.914 1.00 88.00 215 PRO A C 1
ATOM 1653 O O . PRO A 1 215 ? -8.640 12.125 3.806 1.00 88.00 215 PRO A O 1
ATOM 1656 N N . THR A 1 216 ? -8.286 12.114 6.022 1.00 91.50 216 THR A N 1
ATOM 1657 C CA . THR A 1 216 ? -7.579 10.836 6.075 1.00 91.50 216 THR A CA 1
ATOM 1658 C C . THR A 1 216 ? -8.447 9.726 5.508 1.00 91.50 216 THR A C 1
ATOM 1660 O O . THR A 1 216 ? -9.631 9.606 5.830 1.00 91.50 216 THR A O 1
ATOM 1663 N N . LEU A 1 217 ? -7.857 8.937 4.607 1.00 92.62 217 LEU A N 1
ATOM 1664 C CA . LEU A 1 217 ? -8.537 7.916 3.815 1.00 92.62 217 LEU A CA 1
ATOM 1665 C C . LEU A 1 217 ? -9.735 8.447 3.009 1.00 92.62 217 LEU A C 1
ATOM 1667 O O . LEU A 1 217 ? -10.571 7.646 2.620 1.00 92.62 217 LEU A O 1
ATOM 1671 N N . GLY A 1 218 ? -9.859 9.758 2.770 1.00 91.38 218 GLY A N 1
ATOM 1672 C CA . GLY A 1 218 ? -10.978 10.368 2.038 1.00 91.38 218 GLY A CA 1
ATOM 1673 C C . GLY A 1 218 ? -12.307 10.398 2.797 1.00 91.38 218 GLY A C 1
ATOM 1674 O O . GLY A 1 218 ? -13.337 10.698 2.199 1.00 91.38 218 GLY A O 1
ATOM 1675 N N . VAL A 1 219 ? -12.322 10.093 4.100 1.00 92.81 219 VAL A N 1
ATOM 1676 C CA . VAL A 1 219 ? -13.561 10.012 4.892 1.00 92.81 219 VAL A CA 1
ATOM 1677 C C . VAL A 1 219 ? -13.745 11.274 5.742 1.00 92.81 219 VAL A C 1
ATOM 1679 O O . VAL A 1 219 ? -13.004 11.469 6.706 1.00 92.81 219 VAL A O 1
ATOM 1682 N N . PRO A 1 220 ? -14.742 12.132 5.455 1.00 90.06 220 PRO A N 1
ATOM 1683 C CA . PRO A 1 220 ? -14.980 13.339 6.243 1.00 90.06 220 PRO A CA 1
ATOM 1684 C C . PRO A 1 220 ? -15.239 13.023 7.718 1.00 90.06 220 PRO A C 1
ATOM 1686 O O . PRO A 1 220 ? -16.021 12.124 8.032 1.00 90.06 220 PRO A O 1
ATOM 1689 N N . ASN A 1 221 ? -14.623 13.798 8.617 1.00 89.81 221 ASN A N 1
ATOM 1690 C CA . ASN A 1 221 ? -14.763 13.653 10.072 1.00 89.81 221 ASN A CA 1
ATOM 1691 C C . ASN A 1 221 ? -14.486 12.218 10.562 1.00 89.81 221 ASN A C 1
ATOM 1693 O O . ASN A 1 221 ? -15.190 11.705 11.436 1.00 89.81 221 ASN A O 1
ATOM 1697 N N . LEU A 1 222 ? -13.500 11.544 9.958 1.00 93.88 222 LEU A N 1
ATOM 1698 C CA . LEU A 1 222 ? -13.112 10.198 10.356 1.00 93.88 222 LEU A CA 1
ATOM 1699 C C . LEU A 1 222 ? -12.672 10.194 11.823 1.00 93.88 222 LEU A C 1
ATOM 1701 O O . LEU A 1 222 ? -11.825 10.978 12.230 1.00 93.88 222 LEU A O 1
ATOM 1705 N N . THR A 1 223 ? -13.243 9.281 12.602 1.00 95.50 223 THR A N 1
ATOM 1706 C CA . THR A 1 223 ? -12.822 8.981 13.973 1.00 95.50 223 THR A CA 1
ATOM 1707 C C . THR A 1 223 ? -12.316 7.546 14.046 1.00 95.50 223 THR A C 1
ATOM 1709 O O . THR A 1 223 ? -12.608 6.727 13.171 1.00 95.50 223 THR A O 1
ATOM 1712 N N . VAL A 1 224 ? -11.597 7.207 15.117 1.00 96.69 224 VAL A N 1
ATOM 1713 C CA . VAL A 1 224 ? -11.111 5.838 15.356 1.00 96.69 224 VAL A CA 1
ATOM 1714 C C . VAL A 1 224 ? -12.267 4.832 15.382 1.00 96.69 224 VAL A C 1
ATOM 1716 O O . VAL A 1 224 ? -12.212 3.811 14.699 1.00 96.69 224 VAL A O 1
ATOM 1719 N N . ALA A 1 225 ? -13.357 5.147 16.089 1.00 95.69 225 ALA A N 1
ATOM 1720 C CA . ALA A 1 225 ? -14.551 4.301 16.117 1.00 95.69 225 ALA A CA 1
ATOM 1721 C C . ALA A 1 225 ? -15.166 4.135 14.716 1.00 95.69 225 ALA A C 1
ATOM 1723 O O . ALA A 1 225 ? -15.512 3.025 14.310 1.00 95.69 225 ALA A O 1
ATOM 1724 N N . ARG A 1 226 ? -15.231 5.222 13.932 1.00 96.31 226 ARG A N 1
ATOM 1725 C CA . ARG A 1 226 ? -15.764 5.173 12.567 1.00 96.31 226 ARG A CA 1
ATOM 1726 C C . ARG A 1 226 ? -14.886 4.346 11.627 1.00 96.31 226 ARG A C 1
ATOM 1728 O O . ARG A 1 226 ? -15.432 3.631 10.791 1.00 96.31 226 ARG A O 1
ATOM 1735 N N . LEU A 1 227 ? -13.560 4.402 11.767 1.00 97.19 227 LEU A N 1
ATOM 1736 C CA . LEU A 1 227 ? -12.644 3.535 11.022 1.00 97.19 227 LEU A CA 1
ATOM 1737 C C . LEU A 1 227 ? -12.922 2.057 11.322 1.00 97.19 227 LEU A C 1
ATOM 1739 O O . LEU A 1 227 ? -13.019 1.252 10.397 1.00 97.19 227 LEU A O 1
ATOM 1743 N N . VAL A 1 228 ? -13.082 1.702 12.599 1.00 97.31 228 VAL A N 1
ATOM 1744 C CA . VAL A 1 228 ? -13.390 0.325 13.013 1.00 97.31 228 VAL A CA 1
ATOM 1745 C C . VAL A 1 228 ? -14.706 -0.151 12.397 1.00 97.31 228 VAL A C 1
ATOM 1747 O O . VAL A 1 228 ? -14.758 -1.259 11.862 1.00 97.31 228 VAL A O 1
ATOM 1750 N N . ASP A 1 229 ? -15.743 0.688 12.380 1.00 96.50 229 ASP A N 1
ATOM 1751 C CA . ASP A 1 229 ? -17.008 0.365 11.713 1.00 96.50 229 ASP A CA 1
ATOM 1752 C C . ASP A 1 229 ? -16.856 0.185 10.199 1.00 96.50 229 ASP A C 1
ATOM 1754 O O . ASP A 1 229 ? -17.399 -0.765 9.645 1.00 96.50 229 ASP A O 1
ATOM 1758 N N . ILE A 1 230 ? -16.068 1.026 9.524 1.00 96.38 230 ILE A N 1
ATOM 1759 C CA . ILE A 1 230 ? -15.776 0.853 8.093 1.00 96.38 230 ILE A CA 1
ATOM 1760 C C . ILE A 1 230 ? -15.101 -0.500 7.836 1.00 96.38 230 ILE A C 1
ATOM 1762 O O . ILE A 1 230 ? -15.512 -1.246 6.946 1.00 96.38 230 ILE A O 1
ATOM 1766 N N . ILE A 1 231 ? -14.096 -0.853 8.641 1.00 97.06 231 ILE A N 1
ATOM 1767 C CA . ILE A 1 231 ? -13.376 -2.125 8.514 1.00 97.06 231 ILE A CA 1
ATOM 1768 C C . ILE A 1 231 ? -14.314 -3.321 8.747 1.00 97.06 231 ILE A C 1
ATOM 1770 O O . ILE A 1 231 ? -14.172 -4.367 8.101 1.00 97.06 231 ILE A O 1
ATOM 1774 N N . ARG A 1 232 ? -15.305 -3.185 9.639 1.00 96.06 232 ARG A N 1
ATOM 1775 C CA . ARG A 1 232 ? -16.311 -4.230 9.890 1.00 96.06 232 ARG A CA 1
ATOM 1776 C C . ARG A 1 232 ? -17.128 -4.582 8.651 1.00 96.06 232 ARG A C 1
ATOM 1778 O O . ARG A 1 232 ? -17.542 -5.737 8.550 1.00 96.06 232 ARG A O 1
ATOM 1785 N N . GLU A 1 233 ? -17.274 -3.652 7.711 1.00 95.12 233 GLU A N 1
ATOM 1786 C CA . GLU A 1 233 ? -18.030 -3.837 6.469 1.00 95.12 233 GLU A CA 1
ATOM 1787 C C . GLU A 1 233 ? -17.207 -4.390 5.298 1.00 95.12 233 GLU A C 1
ATOM 1789 O O . GLU A 1 233 ? -17.764 -4.713 4.248 1.00 95.12 233 GLU A O 1
ATOM 1794 N N . LEU A 1 234 ? -15.895 -4.598 5.460 1.00 94.06 234 LEU A N 1
ATOM 1795 C CA . LEU A 1 234 ? -15.061 -5.221 4.423 1.00 94.06 234 LEU A CA 1
ATOM 1796 C C . LEU A 1 234 ? -15.572 -6.584 3.903 1.00 94.06 234 LEU A C 1
ATOM 1798 O O . LEU A 1 234 ? -15.359 -6.864 2.721 1.00 94.06 234 LEU A O 1
ATOM 1802 N N . PRO A 1 235 ? -16.238 -7.454 4.688 1.00 94.75 235 PRO A N 1
ATOM 1803 C CA . PRO A 1 235 ? -16.803 -8.692 4.155 1.00 94.75 235 PRO A CA 1
ATOM 1804 C C . PRO A 1 235 ? -17.939 -8.481 3.145 1.00 94.75 235 PRO A C 1
ATOM 1806 O O . PRO A 1 235 ? -18.225 -9.395 2.372 1.00 94.75 235 PRO A O 1
ATOM 1809 N N . GLN A 1 236 ? -18.591 -7.311 3.137 1.00 92.56 236 GLN A N 1
ATOM 1810 C CA . GLN A 1 236 ? -19.677 -7.031 2.200 1.00 92.56 236 GLN A CA 1
ATOM 1811 C C . GLN A 1 236 ? -19.178 -7.064 0.744 1.00 92.56 236 GLN A C 1
ATOM 1813 O O . GLN A 1 236 ? -17.988 -6.856 0.491 1.00 92.56 236 GLN A O 1
ATOM 1818 N N . PRO A 1 237 ? -20.052 -7.296 -0.247 1.00 89.00 237 PRO A N 1
ATOM 1819 C CA . PRO A 1 237 ? -19.688 -7.165 -1.652 1.00 89.00 237 PRO A CA 1
ATOM 1820 C C . PRO A 1 237 ? -19.203 -5.753 -2.002 1.00 89.00 237 PRO A C 1
ATOM 1822 O O . PRO A 1 237 ? -19.625 -4.753 -1.417 1.00 89.00 237 PRO A O 1
ATOM 1825 N N . ARG A 1 238 ? -18.310 -5.661 -2.989 1.00 87.00 238 ARG A N 1
ATOM 1826 C CA . ARG A 1 238 ? -17.893 -4.376 -3.558 1.00 87.00 238 ARG A CA 1
ATOM 1827 C C . ARG A 1 238 ? -19.052 -3.810 -4.377 1.00 87.00 238 ARG A C 1
ATOM 1829 O O . ARG A 1 238 ? -19.593 -4.514 -5.225 1.00 87.00 238 ARG A O 1
ATOM 1836 N N . ARG A 1 239 ? -19.435 -2.561 -4.111 1.00 87.69 239 ARG A N 1
ATOM 1837 C CA . ARG A 1 239 ? -20.450 -1.857 -4.908 1.00 87.69 239 ARG A CA 1
ATOM 1838 C C . ARG A 1 239 ? -19.894 -1.532 -6.294 1.00 87.69 239 ARG A C 1
ATOM 1840 O O . ARG A 1 239 ? -18.673 -1.453 -6.458 1.00 87.69 239 ARG A O 1
ATOM 1847 N N . ALA A 1 240 ? -20.774 -1.351 -7.277 1.00 87.69 240 ALA A N 1
ATOM 1848 C CA . ALA A 1 240 ? -20.340 -0.889 -8.585 1.00 87.69 240 ALA A CA 1
ATOM 1849 C C . ALA A 1 240 ? -19.737 0.523 -8.443 1.00 87.69 240 ALA A C 1
ATOM 1851 O O . ALA A 1 240 ? -20.349 1.375 -7.794 1.00 87.69 240 ALA A O 1
ATOM 1852 N N . PRO A 1 241 ? -18.557 0.798 -9.030 1.00 86.06 241 PRO A N 1
ATOM 1853 C CA . PRO A 1 241 ? -17.958 2.131 -8.971 1.00 86.06 241 PRO A CA 1
ATOM 1854 C C . PRO A 1 241 ? -18.849 3.239 -9.553 1.00 86.06 241 PRO A C 1
ATOM 1856 O O . PRO A 1 241 ? -18.683 4.398 -9.207 1.00 86.06 241 PRO A O 1
ATOM 1859 N N . SER A 1 242 ? -19.821 2.899 -10.402 1.00 87.88 242 SER A N 1
ATOM 1860 C CA . SER A 1 242 ? -20.813 3.840 -10.935 1.00 87.88 242 SER A CA 1
ATOM 1861 C C . SER A 1 242 ? -21.766 4.419 -9.886 1.00 87.88 242 SER A C 1
ATOM 1863 O O . SER A 1 242 ? -22.374 5.453 -10.142 1.00 87.88 242 SER A O 1
ATOM 1865 N N . ASP A 1 243 ? -21.910 3.773 -8.726 1.00 85.81 243 ASP A N 1
ATOM 1866 C CA . ASP A 1 243 ? -23.035 4.012 -7.814 1.00 85.81 243 ASP A CA 1
ATOM 1867 C C . ASP A 1 243 ? -22.650 4.871 -6.593 1.00 85.81 243 ASP A C 1
ATOM 1869 O O . ASP A 1 243 ? -23.350 4.863 -5.578 1.00 85.81 243 ASP A O 1
ATOM 1873 N N . GLY A 1 244 ? -21.520 5.584 -6.639 1.00 85.94 244 GLY A N 1
ATOM 1874 C CA . GLY A 1 244 ? -21.007 6.333 -5.491 1.00 85.94 244 GLY A CA 1
ATOM 1875 C C . GLY A 1 244 ? -20.214 7.584 -5.851 1.00 85.94 244 GLY A C 1
ATOM 1876 O O . GLY A 1 244 ? -19.904 7.845 -7.011 1.00 85.94 244 GLY A O 1
ATOM 1877 N N . GLU A 1 245 ? -19.861 8.351 -4.822 1.00 90.75 245 GLU A N 1
ATOM 1878 C CA . GLU A 1 245 ? -19.008 9.531 -4.955 1.00 90.75 245 GLU A CA 1
ATOM 1879 C C . GLU A 1 245 ? -17.529 9.174 -4.792 1.00 90.75 245 GLU A C 1
ATOM 1881 O O . GLU A 1 245 ? -17.169 8.312 -3.990 1.00 90.75 245 GLU A O 1
ATOM 1886 N N . ALA A 1 246 ? -16.677 9.866 -5.548 1.00 90.81 246 ALA A N 1
ATOM 1887 C CA . ALA A 1 246 ? -15.227 9.752 -5.458 1.00 90.81 246 ALA A CA 1
ATOM 1888 C C . ALA A 1 246 ? -14.715 10.170 -4.069 1.00 90.81 246 ALA A C 1
ATOM 1890 O O . ALA A 1 246 ? -15.085 11.231 -3.565 1.00 90.81 246 ALA A O 1
ATOM 1891 N N . GLY A 1 247 ? -13.822 9.367 -3.491 1.00 89.62 247 GLY A N 1
ATOM 1892 C CA . GLY A 1 247 ? -13.213 9.640 -2.189 1.00 89.62 247 GLY A CA 1
ATOM 1893 C C . GLY A 1 247 ? -12.071 10.641 -2.250 1.00 89.62 247 GLY A C 1
ATOM 1894 O O . GLY A 1 247 ? -11.783 11.295 -1.249 1.00 89.62 247 GLY A O 1
ATOM 1895 N N . ARG A 1 248 ? -11.428 10.785 -3.422 1.00 88.50 248 ARG A N 1
ATOM 1896 C CA . ARG A 1 248 ? -10.323 11.730 -3.655 1.00 88.50 248 ARG A CA 1
ATOM 1897 C C . ARG A 1 248 ? -9.202 11.576 -2.620 1.00 88.50 248 ARG A C 1
ATOM 1899 O O . ARG A 1 248 ? -8.684 12.560 -2.097 1.00 88.50 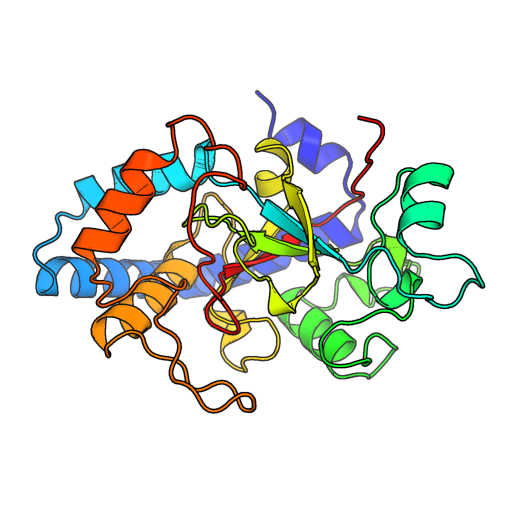248 ARG A O 1
ATOM 1906 N N . VAL A 1 249 ? -8.832 10.330 -2.323 1.00 88.56 249 VAL A N 1
ATOM 1907 C CA . VAL A 1 249 ? -7.716 10.007 -1.424 1.00 88.56 249 VAL A CA 1
ATOM 1908 C C . VAL A 1 249 ? -6.406 10.304 -2.152 1.00 88.56 249 VAL A C 1
ATOM 1910 O O . VAL A 1 249 ? -6.041 9.587 -3.081 1.00 88.56 249 VAL A O 1
ATOM 1913 N N . LEU A 1 250 ? -5.722 11.392 -1.792 1.00 81.00 250 LEU A N 1
ATOM 1914 C CA . LEU A 1 250 ? -4.520 11.818 -2.521 1.00 81.00 250 LEU A CA 1
ATOM 1915 C C . LEU A 1 250 ? -3.217 11.420 -1.827 1.00 81.00 250 LEU A C 1
ATOM 1917 O O . LEU A 1 250 ? -2.335 10.944 -2.529 1.00 81.00 250 LEU A O 1
ATOM 1921 N N . ASP A 1 251 ? -3.129 11.584 -0.498 1.00 81.69 251 ASP A N 1
ATOM 1922 C CA . ASP A 1 251 ? -1.865 11.477 0.264 1.00 81.69 251 ASP A CA 1
ATOM 1923 C C . ASP A 1 251 ? -1.994 10.744 1.620 1.00 81.69 251 ASP A C 1
ATOM 1925 O O . ASP A 1 251 ? -1.112 10.828 2.472 1.00 81.69 251 ASP A O 1
ATOM 1929 N N . THR A 1 252 ? -3.115 10.061 1.877 1.00 85.25 252 THR A N 1
ATOM 1930 C CA . THR A 1 252 ? -3.388 9.366 3.158 1.00 85.25 252 THR A CA 1
ATOM 1931 C C . THR A 1 252 ? -3.603 7.872 2.985 1.00 85.25 252 THR A C 1
ATOM 1933 O O . THR A 1 252 ? -4.502 7.281 3.580 1.00 85.25 252 THR A O 1
ATOM 1936 N N . GLN A 1 253 ? -2.783 7.245 2.148 1.00 89.25 253 GLN A N 1
ATOM 1937 C CA . GLN A 1 253 ? -2.859 5.819 1.866 1.00 89.25 253 GLN A CA 1
ATOM 1938 C C . GLN A 1 253 ? -2.136 4.962 2.909 1.00 89.25 253 GLN A C 1
ATOM 1940 O O . GLN A 1 253 ? -1.198 5.381 3.584 1.00 89.25 253 GLN A O 1
ATOM 1945 N N . ILE A 1 254 ? -2.540 3.697 2.974 1.00 96.50 254 ILE A N 1
ATOM 1946 C CA . ILE A 1 254 ? -1.639 2.621 3.379 1.00 96.50 254 ILE A CA 1
ATOM 1947 C C . ILE A 1 254 ? -0.999 2.124 2.084 1.00 96.50 254 ILE A C 1
ATOM 1949 O O . ILE A 1 254 ? -1.622 1.364 1.338 1.00 96.50 254 ILE A O 1
ATOM 1953 N N . GLU A 1 255 ? 0.199 2.614 1.781 1.00 97.06 255 GLU A N 1
ATOM 1954 C CA . GLU A 1 255 ? 0.945 2.197 0.599 1.00 97.06 255 GLU A CA 1
ATOM 1955 C C . GLU A 1 255 ? 1.306 0.714 0.717 1.00 97.06 255 GLU A C 1
ATOM 1957 O O . GLU A 1 255 ? 1.665 0.228 1.789 1.00 97.06 255 GLU A O 1
ATOM 1962 N N . ALA A 1 256 ? 1.174 -0.005 -0.392 1.00 98.06 256 ALA A N 1
ATOM 1963 C CA . ALA A 1 256 ? 1.398 -1.435 -0.497 1.00 98.06 256 ALA A CA 1
ATOM 1964 C C . ALA A 1 256 ? 2.552 -1.727 -1.462 1.00 98.06 256 ALA A C 1
ATOM 1966 O O . ALA A 1 256 ? 2.570 -1.222 -2.587 1.00 98.06 256 ALA A O 1
ATOM 1967 N N . HIS A 1 257 ? 3.466 -2.608 -1.060 1.00 98.38 257 HIS A N 1
ATOM 1968 C CA . HIS A 1 257 ? 4.582 -3.080 -1.879 1.00 98.38 257 HIS A CA 1
ATOM 1969 C C . HIS A 1 257 ? 4.402 -4.563 -2.172 1.00 98.38 257 HIS A C 1
ATOM 1971 O O . HIS A 1 257 ? 4.700 -5.429 -1.353 1.00 98.38 257 HIS A O 1
ATOM 1977 N N . VAL A 1 258 ? 3.875 -4.872 -3.353 1.00 98.25 258 VAL A N 1
ATOM 1978 C CA . VAL A 1 258 ? 3.631 -6.253 -3.774 1.00 98.25 258 VAL A CA 1
ATOM 1979 C C . VAL A 1 258 ? 4.946 -6.882 -4.221 1.00 98.25 258 VAL A C 1
ATOM 1981 O O . VAL A 1 258 ? 5.506 -6.498 -5.254 1.00 98.25 258 VAL A O 1
ATOM 1984 N N . HIS A 1 259 ? 5.423 -7.877 -3.475 1.00 97.88 259 HIS A N 1
ATOM 1985 C CA . HIS A 1 259 ? 6.615 -8.649 -3.814 1.00 97.88 259 HIS A CA 1
ATOM 1986 C C . HIS A 1 259 ? 6.236 -9.831 -4.702 1.00 97.88 259 HIS A C 1
ATOM 1988 O O . HIS A 1 259 ? 5.345 -10.602 -4.356 1.00 97.88 259 HIS A O 1
ATOM 1994 N N . GLY A 1 260 ? 6.893 -9.987 -5.851 1.00 95.81 260 GLY A N 1
ATOM 1995 C CA . GLY A 1 260 ? 6.562 -11.021 -6.840 1.00 95.81 260 GLY A CA 1
ATOM 1996 C C . GLY A 1 260 ? 5.872 -10.481 -8.099 1.00 95.81 260 GLY A C 1
ATOM 1997 O O . GLY A 1 260 ? 5.631 -9.275 -8.231 1.00 95.81 260 GLY A O 1
ATOM 1998 N N . PRO A 1 261 ? 5.575 -11.357 -9.070 1.00 94.38 261 PRO A N 1
ATOM 1999 C CA . PRO A 1 261 ? 4.861 -10.984 -10.288 1.00 94.38 261 PRO A CA 1
ATOM 2000 C C . PRO A 1 261 ? 3.384 -10.671 -10.012 1.00 94.38 261 PRO A C 1
ATOM 2002 O O . PRO A 1 261 ? 2.804 -11.134 -9.029 1.00 94.38 261 PRO A O 1
ATOM 2005 N N . VAL A 1 262 ? 2.766 -9.892 -10.896 1.00 95.62 262 VAL A N 1
ATOM 2006 C CA . VAL A 1 262 ? 1.316 -9.665 -10.931 1.00 95.62 262 VAL A CA 1
ATOM 2007 C C . VAL A 1 262 ? 0.863 -9.979 -12.351 1.00 95.62 262 VAL A C 1
ATOM 2009 O O . VAL A 1 262 ? 1.109 -9.206 -13.275 1.00 95.62 262 VAL A O 1
ATOM 2012 N N . ASP A 1 263 ? 0.284 -11.167 -12.497 1.00 93.44 263 ASP A N 1
ATOM 2013 C CA . ASP A 1 263 ? -0.194 -11.738 -13.755 1.00 93.44 263 ASP A CA 1
ATOM 2014 C C . ASP A 1 263 ? -1.693 -11.445 -13.897 1.00 93.44 263 ASP A C 1
ATOM 2016 O O . ASP A 1 263 ? -2.476 -11.743 -12.993 1.00 93.44 263 ASP A O 1
ATOM 2020 N N . LEU A 1 264 ? -2.068 -10.824 -15.012 1.00 92.12 264 LEU A N 1
ATOM 2021 C CA . LEU A 1 264 ? -3.429 -10.396 -15.328 1.00 92.12 264 LEU A CA 1
ATOM 2022 C C . LEU A 1 264 ? -4.224 -11.464 -16.085 1.00 92.12 264 LEU A C 1
ATOM 2024 O O . LEU A 1 264 ? -5.438 -11.332 -16.216 1.00 92.12 264 LEU A O 1
ATOM 2028 N N . HIS A 1 265 ? -3.571 -12.523 -16.570 1.00 84.50 265 HIS A N 1
ATOM 2029 C CA . HIS A 1 265 ? -4.251 -13.652 -17.206 1.00 84.50 265 HIS A CA 1
ATOM 2030 C C . HIS A 1 265 ? -4.837 -14.641 -16.198 1.00 84.50 265 HIS A C 1
ATOM 2032 O O . HIS A 1 265 ? -5.583 -15.540 -16.588 1.00 84.50 265 HIS A O 1
ATOM 2038 N N . ARG A 1 266 ? -4.467 -14.517 -14.920 1.00 62.44 266 ARG A N 1
ATOM 2039 C CA . ARG A 1 266 ? -4.802 -15.491 -13.885 1.00 62.44 266 ARG A CA 1
ATOM 2040 C C . ARG A 1 266 ? -6.008 -15.125 -13.071 1.00 62.44 266 ARG A C 1
ATOM 2042 O O . ARG A 1 266 ? -6.120 -13.989 -12.551 1.00 62.44 266 ARG A O 1
#

Radius of gyration: 17.85 Å; chains: 1; bounding box: 47×46×53 Å